Protein AF-A0A1Y2IYR6-F1 (afdb_monomer_lite)

Radius of gyration: 29.49 Å; chains: 1; bounding box: 68×45×78 Å

Sequence (294 aa):
MDSKTVMEFLPKYLQKHKDEGFIETKNGLIIANLLACLHNRHAHTAFKWVKGHSGHPRNEGADCLAGAGAKKVVSDDLNMIPPPQLRISGAKLSTLSQKLAYRAIRARKECTSEQQPSTQCNLVRIASDLQDACNHQIRDSTIWTSLCKDITCKCRQFLWKTIHDAFMVRRWVTCRVCHNTESMDHIMFHCNTQGREQVENLLRKLWSHTDNLGLECLWTILATEAMYLVWKLQCKRVIQNDGHEFSAAEVQTRWYSTMNRQLVTWLPVLESNTDLPPKWMGDGRVSVNIKRGR

Foldseek 3Di:
DAPPPVVCCVPPCVVVCLQQLVLVPDVSQLVLLVVLVVVPDPDDDDDDHDHPPPPPVVNVVVVVVVVVQVPDPDHDDDPSHHDPVSHRPGHNPVPDDPVSVVSSVVVVCVVVDDQDPQLVVLLVVVQVVCCVVPVDGDDSVVVLVVLVALEDPVLSVVVVCLSSVVDPQPQADAQPQPRHGDHLCCLQPPDPAPLLVLLVVVLVVVVVVFPPPPPPSVNNHSSSLSSVLSVVQVCCCVPPVVNDGDDSLVSVVVSLVSVVVCVVVCVVVQVVDPDGDPVQDDPHDRPPCVPPDD

Structure (mmCIF, N/CA/C/O backbone):
data_AF-A0A1Y2IYR6-F1
#
_entry.id   AF-A0A1Y2IYR6-F1
#
loop_
_atom_site.group_PDB
_atom_site.id
_atom_site.type_symbol
_atom_site.label_atom_id
_atom_site.label_alt_id
_atom_site.label_comp_id
_atom_site.label_asym_id
_atom_site.label_entity_id
_atom_site.label_seq_id
_atom_site.pdbx_PDB_ins_code
_atom_site.Cartn_x
_atom_site.Cartn_y
_atom_site.Cartn_z
_atom_site.occupancy
_atom_site.B_iso_or_equiv
_atom_site.auth_seq_id
_atom_site.auth_comp_id
_atom_site.auth_asym_id
_atom_site.auth_atom_id
_atom_site.pdbx_PDB_model_num
ATOM 1 N N . MET A 1 1 ? 32.963 3.524 -29.455 1.00 80.56 1 MET A N 1
ATOM 2 C CA . MET A 1 1 ? 31.702 3.919 -28.803 1.00 80.56 1 MET A CA 1
ATOM 3 C C . MET A 1 1 ? 32.036 4.837 -27.653 1.00 80.56 1 MET A C 1
ATOM 5 O O . MET A 1 1 ? 32.989 4.567 -26.927 1.00 80.56 1 MET A O 1
ATOM 9 N N . ASP A 1 2 ? 31.256 5.890 -27.504 1.00 84.44 2 ASP A N 1
ATOM 10 C CA . ASP A 1 2 ? 31.383 6.919 -26.477 1.00 84.44 2 ASP A CA 1
ATOM 11 C C . ASP A 1 2 ? 30.499 6.677 -25.244 1.00 84.44 2 ASP A C 1
ATOM 13 O O . ASP A 1 2 ? 30.835 7.128 -24.145 1.00 84.44 2 ASP A O 1
ATOM 17 N N . SER A 1 3 ? 29.430 5.884 -25.387 1.00 82.94 3 SER A N 1
ATOM 18 C CA . SER A 1 3 ? 28.557 5.487 -24.281 1.00 82.94 3 SER A CA 1
ATOM 19 C C . SER A 1 3 ? 29.309 4.732 -23.184 1.00 82.94 3 SER A C 1
ATOM 21 O O . SER A 1 3 ? 29.587 3.530 -23.270 1.00 82.94 3 SER A O 1
ATOM 23 N N . LYS A 1 4 ? 29.588 5.454 -22.099 1.00 80.19 4 LYS A N 1
ATOM 24 C CA . LYS A 1 4 ? 30.189 4.909 -20.882 1.00 80.19 4 LYS A CA 1
ATOM 25 C C . LYS A 1 4 ? 29.295 3.844 -20.241 1.00 80.19 4 LYS A C 1
ATOM 27 O O . LYS A 1 4 ? 29.796 2.812 -19.813 1.00 80.19 4 LYS A O 1
ATOM 32 N N . THR A 1 5 ? 27.975 4.038 -20.269 1.00 78.12 5 THR A N 1
ATOM 33 C CA . THR A 1 5 ? 26.998 3.080 -19.729 1.00 78.12 5 THR A CA 1
ATOM 34 C C . THR A 1 5 ? 27.123 1.712 -20.388 1.00 78.12 5 THR A C 1
ATOM 36 O O . THR A 1 5 ? 27.219 0.710 -19.688 1.00 78.12 5 THR A O 1
ATOM 39 N N . VAL A 1 6 ? 27.171 1.648 -21.722 1.00 76.62 6 VAL A N 1
ATOM 40 C CA . VAL A 1 6 ? 27.295 0.363 -22.429 1.00 76.62 6 VAL A CA 1
ATOM 41 C C . VAL A 1 6 ? 28.676 -0.259 -22.185 1.00 76.62 6 VAL A C 1
ATOM 43 O O . VAL A 1 6 ? 28.772 -1.466 -21.960 1.00 76.62 6 VAL A O 1
ATOM 46 N N . MET A 1 7 ? 29.737 0.557 -22.158 1.00 79.00 7 MET A N 1
ATOM 47 C CA . MET A 1 7 ? 31.105 0.088 -21.895 1.00 79.00 7 MET A CA 1
ATOM 48 C C . MET A 1 7 ? 31.313 -0.464 -20.483 1.00 79.00 7 MET A C 1
ATOM 50 O O . MET A 1 7 ? 32.115 -1.374 -20.318 1.00 79.00 7 MET A O 1
ATOM 54 N N . GLU A 1 8 ? 30.629 0.062 -19.469 1.00 77.62 8 GLU A N 1
ATOM 55 C CA . GLU A 1 8 ? 30.719 -0.445 -18.093 1.00 77.62 8 GLU A CA 1
ATOM 56 C C . GLU A 1 8 ? 29.785 -1.637 -17.857 1.00 77.62 8 GLU A C 1
ATOM 58 O O . GLU A 1 8 ? 30.107 -2.553 -17.097 1.00 77.62 8 GLU A O 1
ATOM 63 N N . PHE A 1 9 ? 28.635 -1.647 -18.532 1.00 75.69 9 PHE A N 1
ATOM 64 C CA . PHE A 1 9 ? 27.620 -2.683 -18.391 1.00 75.69 9 PHE A CA 1
ATOM 65 C C . PHE A 1 9 ? 28.082 -4.041 -18.943 1.00 75.69 9 PHE A C 1
ATOM 67 O O . PHE A 1 9 ? 27.954 -5.063 -18.263 1.00 75.69 9 PHE A O 1
ATOM 74 N N . LEU A 1 10 ? 28.643 -4.056 -20.160 1.00 71.81 10 LEU A N 1
ATOM 75 C CA . LEU A 1 10 ? 29.014 -5.285 -20.875 1.00 71.81 10 LEU A CA 1
ATOM 76 C C . LEU A 1 10 ? 30.121 -6.122 -20.202 1.00 71.81 10 LEU A C 1
ATOM 78 O O . LEU A 1 10 ? 30.010 -7.344 -20.228 1.00 71.81 10 LEU A O 1
ATOM 82 N N . PRO A 1 11 ? 31.179 -5.553 -19.597 1.00 71.25 11 PRO A N 1
ATOM 83 C CA . PRO A 1 11 ? 32.244 -6.358 -19.000 1.00 71.25 11 PRO A CA 1
ATOM 84 C C . PRO A 1 11 ? 31.955 -6.725 -17.543 1.00 71.25 11 PRO A C 1
ATOM 86 O O . PRO A 1 11 ? 32.275 -7.826 -17.107 1.00 71.25 11 PRO A O 1
ATOM 89 N N . LYS A 1 12 ? 31.368 -5.802 -16.769 1.00 74.12 12 LYS A N 1
ATOM 90 C CA . LYS A 1 12 ? 31.350 -5.908 -15.303 1.00 74.12 12 LYS A CA 1
ATOM 91 C C . LYS A 1 12 ? 30.127 -6.635 -14.751 1.00 74.12 12 LYS A C 1
ATOM 93 O O . LYS A 1 12 ? 30.238 -7.341 -13.753 1.00 74.12 12 LYS A O 1
ATOM 98 N N . TYR A 1 13 ? 28.964 -6.465 -15.378 1.00 78.56 13 TYR A N 1
ATOM 99 C CA . TYR A 1 13 ? 27.689 -6.943 -14.826 1.00 78.56 13 TYR A CA 1
ATOM 100 C C . TYR A 1 13 ? 26.946 -7.914 -15.745 1.00 78.56 13 TYR A C 1
ATOM 102 O O . TYR A 1 13 ? 25.882 -8.414 -15.386 1.00 78.56 13 TYR A O 1
ATOM 110 N N . LEU A 1 14 ? 27.512 -8.221 -16.912 1.00 84.19 14 LEU A N 1
ATOM 111 C CA . LEU A 1 14 ? 26.856 -9.017 -17.940 1.00 84.19 14 LEU A CA 1
ATOM 112 C C . LEU A 1 14 ? 26.425 -10.397 -17.455 1.00 84.19 14 LEU A C 1
ATOM 114 O O . LEU A 1 14 ? 25.279 -10.778 -17.673 1.00 84.19 14 LEU A O 1
ATOM 118 N N . GLN A 1 15 ? 27.319 -11.140 -16.799 1.00 86.94 15 GLN A N 1
ATOM 119 C CA . GLN A 1 15 ? 26.992 -12.492 -16.348 1.00 86.94 15 GLN A CA 1
ATOM 120 C C . GLN A 1 15 ? 25.861 -12.469 -15.317 1.00 86.94 15 GLN A C 1
ATOM 122 O O . GLN A 1 15 ? 24.891 -13.207 -15.453 1.00 86.94 15 GLN A O 1
ATOM 127 N N . LYS A 1 16 ? 25.931 -11.538 -14.361 1.00 88.56 16 LYS A N 1
ATOM 128 C CA . LYS A 1 16 ? 24.878 -11.328 -13.368 1.00 88.56 16 LYS A CA 1
ATOM 129 C C . LYS A 1 16 ? 23.534 -11.011 -14.030 1.00 88.56 16 LYS A C 1
ATOM 131 O O . LYS A 1 16 ? 22.544 -11.657 -13.719 1.00 88.56 16 LYS A O 1
ATOM 136 N N . HIS A 1 17 ? 23.486 -10.063 -14.966 1.00 88.38 17 HIS A N 1
ATOM 137 C CA . HIS A 1 17 ? 22.232 -9.694 -15.629 1.00 88.38 17 HIS A CA 1
ATOM 138 C C . HIS A 1 17 ? 21.681 -10.796 -16.542 1.00 88.38 17 HIS A C 1
ATOM 140 O O . HIS A 1 17 ? 20.462 -10.954 -16.620 1.00 88.38 17 HIS A O 1
ATOM 146 N N . LYS A 1 18 ? 22.556 -11.586 -17.182 1.00 88.31 18 LYS A N 1
ATOM 147 C CA . LYS A 1 18 ? 22.169 -12.812 -17.896 1.00 88.31 18 LYS A CA 1
ATOM 148 C C . LYS A 1 18 ? 21.519 -13.816 -16.947 1.00 88.31 18 LYS A C 1
ATOM 150 O O . LYS A 1 18 ? 20.442 -14.316 -17.252 1.00 88.31 18 LYS A O 1
ATOM 155 N N . ASP A 1 19 ? 22.137 -14.063 -15.795 1.00 90.88 19 ASP A N 1
ATOM 156 C CA . ASP A 1 19 ? 21.617 -14.980 -14.779 1.00 90.88 19 ASP A CA 1
ATOM 157 C C . ASP A 1 19 ? 20.302 -14.467 -14.159 1.00 90.88 19 ASP A C 1
ATOM 159 O O . ASP A 1 19 ? 19.403 -15.251 -13.869 1.00 90.88 19 ASP A O 1
ATOM 163 N N . GLU A 1 20 ? 20.126 -13.153 -14.019 1.00 91.56 20 GLU A N 1
ATOM 164 C CA . GLU A 1 20 ? 18.875 -12.523 -13.570 1.00 91.56 20 GLU A CA 1
ATOM 165 C C . GLU A 1 20 ? 17.820 -12.394 -14.687 1.00 91.56 20 GLU A C 1
ATOM 167 O O . GLU A 1 20 ? 16.702 -11.938 -14.438 1.00 91.56 20 GLU A O 1
ATOM 172 N N . GLY A 1 21 ? 18.156 -12.767 -15.926 1.00 89.62 21 GLY A N 1
ATOM 173 C CA . GLY A 1 21 ? 17.258 -12.683 -17.077 1.00 89.62 21 GLY A CA 1
ATOM 174 C C . GLY A 1 21 ? 16.844 -11.260 -17.453 1.00 89.62 21 GLY A C 1
ATOM 175 O O . GLY A 1 21 ? 15.799 -11.081 -18.070 1.00 89.62 21 GLY A O 1
ATOM 176 N N . PHE A 1 22 ? 17.617 -10.247 -17.048 1.00 90.50 22 PHE A N 1
ATOM 177 C CA . PHE A 1 22 ? 17.345 -8.821 -17.281 1.00 90.50 22 PHE A CA 1
ATOM 178 C C . PHE A 1 22 ? 15.997 -8.302 -16.737 1.00 90.50 22 PHE A C 1
ATOM 180 O O . PHE A 1 22 ? 15.555 -7.222 -17.126 1.00 90.50 22 PHE A O 1
ATOM 187 N N . ILE A 1 23 ? 15.363 -9.021 -15.806 1.00 88.44 23 ILE A N 1
ATOM 188 C CA . ILE A 1 23 ? 13.994 -8.741 -15.328 1.00 88.44 23 ILE A CA 1
ATOM 189 C C . ILE A 1 23 ? 13.865 -7.350 -14.693 1.00 88.44 23 ILE A C 1
ATOM 191 O O . ILE A 1 23 ? 12.906 -6.633 -14.953 1.00 88.44 23 ILE A O 1
ATOM 195 N N . GLU A 1 24 ? 14.835 -6.954 -13.869 1.00 86.38 24 GLU A N 1
ATOM 196 C CA . GLU A 1 24 ? 14.846 -5.644 -13.198 1.00 86.38 24 GLU A CA 1
ATOM 197 C C . GLU A 1 24 ? 15.689 -4.602 -13.943 1.00 86.38 24 GLU A C 1
ATOM 199 O O . GLU A 1 24 ? 15.890 -3.485 -13.467 1.00 86.38 24 GLU A O 1
ATOM 204 N N . THR A 1 25 ? 16.236 -4.965 -15.104 1.00 86.38 25 THR A N 1
ATOM 205 C CA . THR A 1 25 ? 17.127 -4.082 -15.855 1.00 86.38 25 THR A CA 1
ATOM 206 C C . THR A 1 25 ? 16.301 -3.163 -16.741 1.00 86.38 25 THR A C 1
ATOM 208 O O . THR A 1 25 ? 15.501 -3.617 -17.560 1.00 86.38 25 THR A O 1
ATOM 211 N N . LYS A 1 26 ? 16.516 -1.849 -16.617 1.00 85.25 26 LYS A N 1
ATOM 212 C CA . LYS A 1 26 ? 15.911 -0.872 -17.528 1.00 85.25 26 LYS A CA 1
ATOM 213 C C . LYS A 1 26 ? 16.320 -1.207 -18.964 1.00 85.25 26 LYS A C 1
ATOM 215 O O . LYS A 1 26 ? 17.500 -1.405 -19.234 1.00 85.25 26 LYS A O 1
ATOM 220 N N . ASN A 1 27 ? 15.348 -1.267 -19.874 1.00 85.75 27 ASN A N 1
ATOM 221 C CA . ASN A 1 27 ? 15.545 -1.702 -21.263 1.00 85.75 27 ASN A CA 1
ATOM 222 C C . ASN A 1 27 ? 16.109 -3.134 -21.389 1.00 85.75 27 ASN A C 1
ATOM 224 O O . ASN A 1 27 ? 16.780 -3.455 -22.370 1.00 85.75 27 ASN A O 1
ATOM 228 N N . GLY A 1 28 ? 15.829 -4.003 -20.411 1.00 86.81 28 GLY A N 1
ATOM 229 C CA . GLY A 1 28 ? 16.398 -5.347 -20.314 1.00 86.81 28 GLY A CA 1
ATOM 230 C C . GLY A 1 28 ? 16.209 -6.207 -21.564 1.00 86.81 28 GLY A C 1
ATOM 231 O O . GLY A 1 28 ? 17.158 -6.849 -22.005 1.00 86.81 28 GLY A O 1
ATOM 232 N N . LEU A 1 29 ? 15.031 -6.151 -22.195 1.00 86.38 29 LEU A N 1
ATOM 233 C CA . LEU A 1 29 ? 14.749 -6.890 -23.431 1.00 86.38 29 LEU A CA 1
ATOM 234 C C . LEU A 1 29 ? 15.638 -6.441 -24.604 1.00 86.38 29 LEU A C 1
ATOM 236 O O . LEU A 1 29 ? 16.178 -7.277 -25.324 1.00 86.38 29 LEU A O 1
ATOM 240 N N . ILE A 1 30 ? 15.836 -5.127 -24.766 1.00 87.19 30 ILE A N 1
ATOM 241 C CA . ILE A 1 30 ? 16.688 -4.557 -25.823 1.00 87.19 30 ILE A CA 1
ATOM 242 C C . ILE A 1 30 ? 18.134 -5.014 -25.620 1.00 87.19 30 ILE A C 1
ATOM 244 O O . ILE A 1 30 ? 18.795 -5.453 -26.558 1.00 87.19 30 ILE A O 1
ATOM 248 N N . ILE A 1 31 ? 18.612 -4.954 -24.377 1.00 86.25 31 ILE A N 1
ATOM 249 C CA . ILE A 1 31 ? 19.971 -5.357 -24.016 1.00 86.25 31 ILE A CA 1
ATOM 250 C C . ILE A 1 31 ? 20.172 -6.863 -24.240 1.00 86.25 31 ILE A C 1
ATOM 252 O O . ILE A 1 31 ? 21.176 -7.261 -24.829 1.00 86.25 31 ILE A O 1
ATOM 256 N N . ALA A 1 32 ? 19.221 -7.699 -23.814 1.00 87.75 32 ALA A N 1
ATOM 257 C CA . ALA A 1 32 ? 19.272 -9.146 -24.015 1.00 87.75 32 ALA A CA 1
ATOM 258 C C . ALA A 1 32 ? 19.334 -9.510 -25.508 1.00 87.75 32 ALA A C 1
ATOM 260 O O . ALA A 1 32 ? 20.173 -10.315 -25.915 1.00 87.75 32 ALA A O 1
ATOM 261 N N . ASN A 1 33 ? 18.511 -8.860 -26.334 1.00 88.38 33 ASN A N 1
ATOM 262 C CA . ASN A 1 33 ? 18.503 -9.064 -27.781 1.00 88.38 33 ASN A CA 1
ATOM 263 C C . ASN A 1 33 ? 19.805 -8.593 -28.440 1.00 88.38 33 ASN A C 1
ATOM 265 O O . ASN A 1 33 ? 20.385 -9.321 -29.244 1.00 88.38 33 ASN A O 1
ATOM 269 N N . LEU A 1 34 ? 20.319 -7.420 -28.054 1.00 85.75 34 LEU A N 1
ATOM 270 C CA . LEU A 1 34 ? 21.607 -6.914 -28.531 1.00 85.75 34 LEU A CA 1
ATOM 271 C C . LEU A 1 34 ? 22.743 -7.898 -28.221 1.00 85.75 34 LEU A C 1
ATOM 273 O O . LEU A 1 34 ? 23.563 -8.193 -29.088 1.00 85.75 34 LEU A O 1
ATOM 277 N N . LEU A 1 35 ? 22.785 -8.428 -26.998 1.00 86.56 35 LEU A N 1
ATOM 278 C CA . LEU A 1 35 ? 23.791 -9.398 -26.563 1.00 86.56 35 LEU A CA 1
ATOM 279 C C . LEU A 1 35 ? 23.720 -10.717 -27.323 1.00 86.56 35 LEU A C 1
ATOM 281 O O . LEU A 1 35 ? 24.761 -11.317 -27.603 1.00 86.56 35 LEU A O 1
ATOM 285 N N . ALA A 1 36 ? 22.511 -11.166 -27.645 1.00 88.25 36 ALA A N 1
ATOM 286 C CA . ALA A 1 36 ? 22.297 -12.343 -28.465 1.00 88.25 36 ALA A CA 1
ATOM 287 C C . ALA A 1 36 ? 22.767 -12.100 -29.910 1.00 88.25 36 ALA A C 1
ATOM 289 O O . ALA A 1 36 ? 23.504 -12.916 -30.459 1.00 88.25 36 ALA A O 1
ATOM 290 N N . CYS A 1 37 ? 22.467 -10.934 -30.492 1.00 85.50 37 CYS A N 1
ATOM 291 C CA . CYS A 1 37 ? 22.991 -10.536 -31.802 1.00 85.50 37 CYS A CA 1
ATOM 292 C C . CYS A 1 37 ? 24.523 -10.400 -31.813 1.00 85.50 37 CYS A C 1
ATOM 294 O O . CYS A 1 37 ? 25.158 -10.729 -32.812 1.00 85.50 37 CYS A O 1
ATOM 296 N N . LEU A 1 38 ? 25.134 -9.934 -30.717 1.00 84.81 38 LEU A N 1
ATOM 297 C CA . LEU A 1 38 ? 26.591 -9.871 -30.569 1.00 84.81 38 LEU A CA 1
ATOM 298 C C . LEU A 1 38 ? 27.222 -11.267 -30.474 1.00 84.81 38 LEU A C 1
ATOM 300 O O . LEU A 1 38 ? 28.234 -11.492 -31.127 1.00 84.81 38 LEU A O 1
ATOM 304 N N . HIS A 1 39 ? 26.620 -12.203 -29.730 1.00 84.12 39 HIS A N 1
ATOM 305 C CA . HIS A 1 39 ? 27.093 -13.597 -29.679 1.00 84.12 39 HIS A CA 1
ATOM 306 C C . HIS A 1 39 ? 26.957 -14.318 -31.018 1.00 84.12 39 HIS A C 1
ATOM 308 O O . HIS A 1 39 ? 27.770 -15.181 -31.320 1.00 84.12 39 HIS A O 1
ATOM 314 N N . ASN A 1 40 ? 25.955 -13.965 -31.825 1.00 87.25 40 ASN A N 1
ATOM 315 C CA . ASN A 1 40 ? 25.749 -14.573 -33.138 1.00 87.25 40 ASN A CA 1
ATOM 316 C C . ASN A 1 40 ? 26.766 -14.109 -34.200 1.00 87.25 40 ASN A C 1
ATOM 318 O O . ASN A 1 40 ? 26.715 -14.557 -35.343 1.00 87.25 40 ASN A O 1
ATOM 322 N N . ARG A 1 41 ? 27.665 -13.170 -33.877 1.00 84.75 41 ARG A N 1
ATOM 323 C CA . ARG A 1 41 ? 28.692 -12.716 -34.819 1.00 84.75 41 ARG A CA 1
ATOM 324 C C . ARG A 1 41 ? 29.799 -13.761 -34.942 1.00 84.75 41 ARG A C 1
ATOM 326 O O . ARG A 1 41 ? 30.387 -14.166 -33.949 1.00 84.75 41 ARG A O 1
ATOM 333 N N . HIS A 1 42 ? 30.153 -14.110 -36.177 1.00 85.25 42 HIS A N 1
ATOM 334 C CA . HIS A 1 42 ? 31.258 -15.032 -36.463 1.00 85.25 42 HIS A CA 1
ATOM 335 C C . HIS A 1 42 ? 32.652 -14.428 -36.218 1.00 85.25 42 HIS A C 1
ATOM 337 O O . HIS A 1 42 ? 33.617 -15.164 -36.036 1.00 85.25 42 HIS A O 1
ATOM 343 N N . ALA A 1 43 ? 32.777 -13.097 -36.223 1.00 91.31 43 ALA A N 1
ATOM 344 C CA . ALA A 1 43 ? 34.052 -12.407 -36.055 1.00 91.31 43 ALA A CA 1
ATOM 345 C C . ALA A 1 43 ? 34.286 -11.971 -34.602 1.00 91.31 43 ALA A C 1
ATOM 347 O O . ALA A 1 43 ? 33.380 -11.456 -33.936 1.00 91.31 43 ALA A O 1
ATOM 348 N N . HIS A 1 44 ? 35.535 -12.098 -34.144 1.00 85.75 44 HIS A N 1
ATOM 349 C CA . HIS A 1 44 ? 35.960 -11.573 -32.849 1.00 85.75 44 HIS A CA 1
ATOM 350 C C . HIS A 1 44 ? 35.661 -10.070 -32.759 1.00 85.75 44 HIS A C 1
ATOM 352 O O . HIS A 1 44 ? 36.111 -9.278 -33.589 1.00 85.75 44 HIS A O 1
ATOM 358 N N . THR A 1 45 ? 34.890 -9.680 -31.743 1.00 84.44 45 THR A N 1
ATOM 359 C CA . THR A 1 45 ? 34.422 -8.304 -31.556 1.00 84.44 45 THR A CA 1
ATOM 360 C C . THR A 1 45 ? 34.965 -7.758 -30.243 1.00 84.44 45 THR A C 1
ATOM 362 O O . THR A 1 45 ? 34.669 -8.290 -29.177 1.00 84.44 45 THR A O 1
ATOM 365 N N . ALA A 1 46 ? 35.732 -6.671 -30.315 1.00 84.50 46 ALA A N 1
ATOM 366 C CA . ALA A 1 46 ? 36.239 -5.957 -29.150 1.00 84.50 46 ALA A CA 1
ATOM 367 C C . ALA A 1 46 ? 35.622 -4.558 -29.072 1.00 84.50 46 ALA A C 1
ATOM 369 O O . ALA A 1 46 ? 35.458 -3.875 -30.085 1.00 84.50 46 ALA A O 1
ATOM 370 N N . PHE A 1 47 ? 35.304 -4.115 -27.857 1.00 83.81 47 PHE A N 1
ATOM 371 C CA . PHE A 1 47 ? 34.792 -2.774 -27.618 1.00 83.81 47 PHE A CA 1
ATOM 372 C C . PHE A 1 47 ? 35.923 -1.841 -27.187 1.00 83.81 47 PHE A C 1
ATOM 374 O O . PHE A 1 47 ? 36.625 -2.108 -26.215 1.00 83.81 47 PHE A O 1
ATOM 381 N N . LYS A 1 48 ? 36.065 -0.715 -27.891 1.00 86.25 48 LYS A N 1
ATOM 382 C CA . LYS A 1 48 ? 36.955 0.386 -27.511 1.00 86.25 48 LYS A CA 1
ATOM 383 C C . LYS A 1 48 ? 36.117 1.593 -27.105 1.00 86.25 48 LYS A C 1
ATOM 385 O O . LYS A 1 48 ? 35.335 2.114 -27.916 1.00 86.25 48 LYS A O 1
ATOM 390 N N . TRP A 1 49 ? 36.297 2.029 -25.859 1.00 88.00 49 TRP A N 1
ATOM 391 C CA . TRP A 1 49 ? 35.756 3.306 -25.412 1.00 88.00 49 TRP A CA 1
ATOM 392 C C . TRP A 1 49 ? 36.548 4.445 -26.055 1.00 88.00 49 TRP A C 1
ATOM 394 O O . TRP A 1 49 ? 37.778 4.412 -26.100 1.00 88.00 49 TRP A O 1
ATOM 404 N N . VAL A 1 50 ? 35.833 5.436 -26.570 1.00 87.56 50 VAL A N 1
ATOM 405 C CA . VAL A 1 50 ? 36.395 6.677 -27.112 1.00 87.56 50 VAL A CA 1
ATOM 406 C C . VAL A 1 50 ? 35.674 7.846 -26.463 1.00 87.56 50 VAL A C 1
ATOM 408 O O . VAL A 1 50 ? 34.482 7.767 -26.198 1.00 87.56 50 VAL A O 1
ATOM 411 N N . LYS A 1 51 ? 36.385 8.935 -26.181 1.00 84.81 51 LYS A N 1
ATOM 412 C CA . LYS A 1 51 ? 35.759 10.132 -25.617 1.00 84.81 51 LYS A CA 1
ATOM 413 C C . LYS A 1 51 ? 34.848 10.775 -26.673 1.00 84.81 51 LYS A C 1
ATOM 415 O O . LYS A 1 51 ? 35.281 10.942 -27.814 1.00 84.81 51 LYS A O 1
ATOM 420 N N . GLY A 1 52 ? 33.619 11.135 -26.302 1.00 82.12 52 GLY A N 1
ATOM 421 C CA . GLY A 1 52 ? 32.701 11.865 -27.186 1.00 82.12 52 GLY A CA 1
ATOM 422 C C . GLY A 1 52 ? 33.285 13.215 -27.622 1.00 82.12 52 GLY A C 1
ATOM 423 O O . GLY A 1 52 ? 34.059 13.817 -26.873 1.00 82.12 52 GLY A O 1
ATOM 424 N N . HIS A 1 53 ? 32.945 13.656 -28.839 1.00 74.38 53 HIS A N 1
ATOM 425 C CA . HIS A 1 53 ? 33.391 14.928 -29.438 1.00 74.38 53 HIS A CA 1
ATOM 426 C C . HIS A 1 53 ? 34.917 15.147 -29.443 1.00 74.38 53 HIS A C 1
ATOM 428 O O . HIS A 1 53 ? 35.405 16.262 -29.280 1.00 74.38 53 HIS A O 1
ATOM 434 N N . SER A 1 54 ? 35.689 14.066 -29.584 1.00 78.62 54 SER A N 1
ATOM 435 C CA . SER A 1 54 ? 37.160 14.097 -29.590 1.00 78.62 54 SER A CA 1
ATOM 436 C C . SER A 1 54 ? 37.785 14.240 -30.984 1.00 78.62 54 SER A C 1
ATOM 438 O O . SER A 1 54 ? 38.987 14.023 -31.123 1.00 78.62 54 SER A O 1
ATOM 440 N N . GLY A 1 55 ? 37.005 14.566 -32.020 1.00 78.69 55 GLY A N 1
ATOM 441 C CA . GLY A 1 55 ? 37.498 14.648 -33.396 1.00 78.69 55 GLY A CA 1
ATOM 442 C C . GLY A 1 55 ? 37.605 13.293 -34.098 1.00 78.69 55 GLY A C 1
ATOM 443 O O . GLY A 1 55 ? 38.239 13.205 -35.146 1.00 78.69 55 GLY A O 1
ATOM 444 N N . HIS A 1 56 ? 37.067 12.202 -33.528 1.00 85.12 56 HIS A N 1
ATOM 445 C CA . HIS A 1 56 ? 37.170 10.874 -34.142 1.00 85.12 56 HIS A CA 1
ATOM 446 C C . HIS A 1 56 ? 36.131 10.724 -35.271 1.00 85.12 56 HIS A C 1
ATOM 448 O O . HIS A 1 56 ? 34.951 10.509 -34.964 1.00 85.12 56 HIS A O 1
ATOM 454 N N . PRO A 1 57 ? 36.531 10.687 -36.562 1.00 90.12 57 PRO A N 1
ATOM 455 C CA . PRO A 1 57 ? 35.593 10.883 -37.675 1.00 90.12 57 PRO A CA 1
ATOM 456 C C . PRO A 1 57 ? 34.447 9.866 -37.704 1.00 90.12 57 PRO A C 1
ATOM 458 O O . PRO A 1 57 ? 33.297 10.197 -37.972 1.00 90.12 57 PRO A O 1
ATOM 461 N N . ARG A 1 58 ? 34.737 8.600 -37.364 1.00 88.88 58 ARG A N 1
ATOM 462 C CA . ARG A 1 58 ? 33.717 7.535 -37.330 1.00 88.88 58 ARG A CA 1
ATOM 463 C C . ARG A 1 58 ? 32.744 7.639 -36.152 1.00 88.88 58 ARG A C 1
ATOM 465 O O . ARG A 1 58 ? 31.631 7.146 -36.273 1.00 88.88 58 ARG A O 1
ATOM 472 N N . ASN A 1 59 ? 33.165 8.207 -35.016 1.00 89.12 59 ASN A N 1
ATOM 473 C CA . ASN A 1 59 ? 32.267 8.376 -33.868 1.00 89.12 59 ASN A CA 1
ATOM 474 C C . ASN A 1 59 ? 31.333 9.550 -34.132 1.00 89.12 59 ASN A C 1
ATOM 476 O O . ASN A 1 59 ? 30.131 9.407 -33.992 1.00 89.12 59 ASN A O 1
ATOM 480 N N . GLU A 1 60 ? 31.887 10.660 -34.618 1.00 88.62 60 GLU A N 1
ATOM 481 C CA . GLU A 1 60 ? 31.111 11.847 -34.982 1.00 88.62 60 GLU A CA 1
ATOM 482 C C . GLU A 1 60 ? 30.117 11.546 -36.106 1.00 88.62 60 GLU A C 1
ATOM 484 O O . GLU A 1 60 ? 28.956 11.930 -36.017 1.00 88.62 60 GLU A O 1
ATOM 489 N N . GLY A 1 61 ? 30.520 10.760 -37.112 1.00 90.62 61 GLY A N 1
ATOM 490 C CA . GLY A 1 61 ? 29.593 10.268 -38.132 1.00 90.62 61 GLY A CA 1
ATOM 491 C C . GLY A 1 61 ? 28.454 9.419 -37.550 1.00 90.62 61 GLY A C 1
ATOM 492 O O . GLY A 1 61 ? 27.305 9.572 -37.964 1.00 90.62 61 GLY A O 1
ATOM 493 N N . ALA A 1 62 ? 28.740 8.558 -36.567 1.00 90.75 62 ALA A N 1
ATOM 494 C CA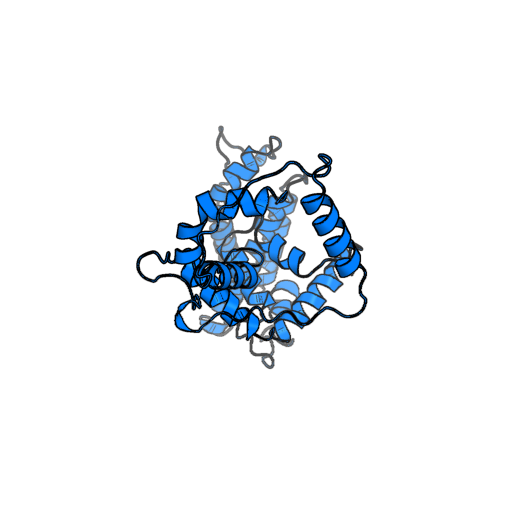 . ALA A 1 62 ? 27.711 7.780 -35.877 1.00 90.75 62 ALA A CA 1
ATOM 495 C C . ALA A 1 62 ? 26.771 8.672 -35.044 1.00 90.75 62 ALA A C 1
ATOM 497 O O . ALA A 1 62 ? 25.559 8.459 -35.084 1.00 90.75 62 ALA A O 1
ATOM 498 N N . ASP A 1 63 ? 27.298 9.696 -34.370 1.00 89.31 63 ASP A N 1
ATOM 499 C CA . ASP A 1 63 ? 26.512 10.676 -33.608 1.00 89.31 63 ASP A CA 1
ATOM 500 C C . ASP A 1 63 ? 25.591 11.488 -34.531 1.00 89.31 63 ASP A C 1
ATOM 502 O O . ASP A 1 63 ? 24.406 11.664 -34.237 1.00 89.31 63 ASP A O 1
ATOM 506 N N . CYS A 1 64 ? 26.093 11.922 -35.693 1.00 90.44 64 CYS A N 1
ATOM 507 C CA . CYS A 1 64 ? 25.291 12.600 -36.712 1.00 90.44 64 CYS A CA 1
ATOM 508 C C . CYS A 1 64 ? 24.146 11.714 -37.223 1.00 90.44 64 CYS A C 1
ATOM 510 O O . CYS A 1 64 ? 23.009 12.180 -37.319 1.00 90.44 64 CYS A O 1
ATOM 512 N N . LEU A 1 65 ? 24.420 10.438 -37.520 1.00 91.44 65 LEU A N 1
ATOM 513 C CA . LEU A 1 65 ? 23.399 9.488 -37.973 1.00 91.44 65 LEU A CA 1
ATOM 514 C C . LEU A 1 65 ? 22.362 9.195 -36.882 1.00 91.44 65 LEU A C 1
ATOM 516 O O . LEU A 1 65 ? 21.167 9.165 -37.172 1.00 91.44 65 LEU A O 1
ATOM 520 N N . ALA A 1 66 ? 22.792 9.036 -35.628 1.00 89.88 66 ALA A N 1
ATOM 521 C CA . ALA A 1 66 ? 21.889 8.865 -34.493 1.00 89.88 66 ALA A CA 1
ATOM 522 C C . ALA A 1 66 ? 20.991 10.099 -34.298 1.00 89.88 66 ALA A C 1
ATOM 524 O O . ALA A 1 66 ? 19.782 9.962 -34.114 1.00 89.88 66 ALA A O 1
ATOM 525 N N . GLY A 1 67 ? 21.557 11.306 -34.415 1.00 90.06 67 GLY A N 1
ATOM 526 C CA . GLY A 1 67 ? 20.811 12.563 -34.356 1.00 90.06 67 GLY A CA 1
ATOM 527 C C . GLY A 1 67 ? 19.823 12.738 -35.513 1.00 90.06 67 GLY A C 1
ATOM 528 O O . GLY A 1 67 ? 18.723 13.249 -35.304 1.00 90.06 67 GLY A O 1
ATOM 529 N N . ALA A 1 68 ? 20.174 12.291 -36.722 1.00 91.56 68 ALA A N 1
ATOM 530 C CA . ALA A 1 68 ? 19.253 12.259 -37.856 1.00 91.56 68 ALA A CA 1
ATOM 531 C C . ALA A 1 68 ? 18.106 11.262 -37.622 1.00 91.56 68 ALA A C 1
ATOM 533 O O . ALA A 1 68 ? 16.948 11.596 -37.863 1.00 91.56 68 ALA A O 1
ATOM 534 N N . GLY A 1 69 ? 18.411 10.074 -37.086 1.00 89.38 69 GLY A N 1
ATOM 535 C CA . GLY A 1 69 ? 17.418 9.065 -36.712 1.00 89.38 69 GLY A CA 1
ATOM 536 C C . GLY A 1 69 ? 16.437 9.559 -35.646 1.00 89.38 69 GLY A C 1
ATOM 537 O O . GLY A 1 69 ? 15.234 9.388 -35.802 1.00 89.38 69 GLY A O 1
ATOM 538 N N . ALA A 1 70 ? 16.925 10.254 -34.615 1.00 90.69 70 ALA A N 1
ATOM 539 C CA . ALA A 1 70 ? 16.091 10.816 -33.548 1.00 90.69 70 ALA A CA 1
ATOM 540 C C . ALA A 1 70 ? 15.094 11.887 -34.034 1.00 90.69 70 ALA A C 1
ATOM 542 O O . ALA A 1 70 ? 14.104 12.153 -33.358 1.00 90.69 70 ALA A O 1
ATOM 543 N N . LYS A 1 71 ? 15.355 12.509 -35.192 1.00 93.12 71 LYS A N 1
ATOM 544 C CA . LYS A 1 71 ? 14.484 13.521 -35.810 1.00 93.12 71 LYS A CA 1
ATOM 545 C C . LYS A 1 71 ? 13.464 1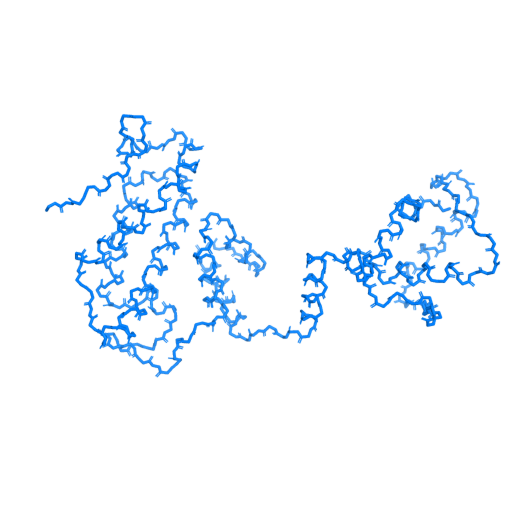2.928 -36.786 1.00 93.12 71 LYS A C 1
ATOM 547 O O . LYS A 1 71 ? 12.624 13.671 -37.292 1.00 93.12 71 LYS A O 1
ATOM 552 N N . LYS A 1 72 ? 13.539 11.630 -37.096 1.00 90.25 72 LYS A N 1
ATOM 553 C CA . LYS A 1 72 ? 12.572 10.988 -37.990 1.00 90.25 72 LYS A CA 1
ATOM 554 C C . LYS A 1 72 ? 11.201 10.910 -37.316 1.00 90.25 72 LYS A C 1
ATOM 556 O O . LYS A 1 72 ? 11.094 10.537 -36.154 1.00 90.25 72 LYS A O 1
ATOM 561 N N . VAL A 1 73 ? 10.154 11.229 -38.077 1.00 90.50 73 VAL A N 1
ATOM 562 C CA . VAL A 1 73 ? 8.752 11.118 -37.627 1.00 90.50 73 VAL A CA 1
ATOM 563 C C . VAL A 1 73 ? 8.311 9.654 -37.554 1.00 90.50 73 VAL A C 1
ATOM 565 O O . VAL A 1 73 ? 7.555 9.274 -36.666 1.00 90.50 73 VAL A O 1
ATOM 568 N N . VAL A 1 74 ? 8.808 8.830 -38.477 1.00 89.75 74 VAL A N 1
ATOM 569 C CA . VAL A 1 74 ? 8.555 7.388 -38.528 1.00 89.75 74 VAL A CA 1
ATOM 570 C C . VAL A 1 74 ? 9.844 6.666 -38.155 1.00 89.75 74 VAL A C 1
ATOM 572 O O . VAL A 1 74 ? 10.900 6.947 -38.723 1.00 89.75 74 VAL A O 1
ATOM 575 N N . SER A 1 75 ? 9.763 5.763 -37.179 1.00 82.81 75 SER A N 1
ATOM 576 C CA . SER A 1 75 ? 10.896 4.943 -36.752 1.00 82.81 75 SER A CA 1
ATOM 577 C C . SER A 1 75 ? 11.262 3.909 -37.813 1.00 82.81 75 SER A C 1
ATOM 579 O O . SER A 1 75 ? 10.380 3.329 -38.439 1.00 82.81 75 SER A O 1
ATOM 581 N N . ASP A 1 76 ? 12.557 3.636 -37.965 1.00 82.25 76 ASP A N 1
ATOM 582 C CA . ASP A 1 76 ? 13.022 2.549 -38.826 1.00 82.25 76 ASP A CA 1
ATOM 583 C C . ASP A 1 76 ? 12.697 1.179 -38.194 1.00 82.25 76 ASP A C 1
ATOM 585 O O . ASP A 1 76 ? 12.896 0.980 -36.991 1.00 82.25 76 ASP A O 1
ATOM 589 N N . ASP A 1 77 ? 12.260 0.216 -39.010 1.00 79.50 77 ASP A N 1
ATOM 590 C CA . ASP A 1 77 ? 12.025 -1.164 -38.574 1.00 79.50 77 ASP A CA 1
ATOM 591 C C . ASP A 1 77 ? 13.356 -1.906 -38.389 1.00 79.50 77 ASP A C 1
ATOM 593 O O . ASP A 1 77 ? 13.978 -2.403 -39.331 1.00 79.50 77 ASP A O 1
ATOM 597 N N . LEU A 1 78 ? 13.814 -1.991 -37.139 1.00 76.56 78 LEU A N 1
ATOM 598 C CA . LEU A 1 78 ? 15.009 -2.746 -36.771 1.00 76.56 78 LEU A CA 1
ATOM 599 C C . LEU A 1 78 ? 14.629 -4.167 -36.349 1.00 76.56 78 LEU A C 1
ATOM 601 O O . LEU A 1 78 ? 14.060 -4.381 -35.276 1.00 76.56 78 LEU A O 1
ATOM 605 N N . ASN A 1 79 ? 15.016 -5.167 -37.145 1.00 76.00 79 ASN A N 1
ATOM 606 C CA . ASN A 1 79 ? 14.870 -6.565 -36.744 1.00 76.00 79 ASN A CA 1
ATOM 607 C C . ASN A 1 79 ? 15.906 -6.929 -35.664 1.00 76.00 79 ASN A C 1
ATOM 609 O O . ASN A 1 79 ? 17.019 -7.366 -35.955 1.00 76.00 79 ASN A O 1
ATOM 613 N N . MET A 1 80 ? 15.531 -6.739 -34.399 1.00 74.75 80 MET A N 1
ATOM 614 C CA . MET A 1 80 ? 16.325 -7.125 -33.227 1.00 74.75 80 MET A CA 1
ATOM 615 C C . MET A 1 80 ? 15.922 -8.488 -32.661 1.00 74.75 80 MET A C 1
ATOM 617 O O . MET A 1 80 ? 16.103 -8.732 -31.471 1.00 74.75 80 MET A O 1
ATOM 621 N N . ILE A 1 81 ? 15.341 -9.376 -33.465 1.00 82.25 81 ILE A N 1
ATOM 622 C CA . ILE A 1 81 ? 14.909 -10.687 -32.986 1.00 82.25 81 ILE A CA 1
ATOM 623 C C . ILE A 1 81 ? 16.090 -11.663 -33.093 1.00 82.25 81 ILE A C 1
ATOM 625 O O . ILE A 1 81 ? 16.455 -12.054 -34.203 1.00 82.25 81 ILE A O 1
ATOM 629 N N . PRO A 1 82 ? 16.695 -12.105 -31.975 1.00 84.31 82 PRO A N 1
ATOM 630 C CA . PRO A 1 82 ? 17.818 -13.025 -32.051 1.00 84.31 82 PRO A CA 1
ATOM 631 C C . PRO A 1 82 ? 17.370 -14.460 -32.387 1.00 84.31 82 PRO A C 1
ATOM 633 O O . PRO A 1 82 ? 16.196 -14.817 -32.171 1.00 84.31 82 PRO A O 1
ATOM 636 N N . PRO A 1 83 ? 18.309 -15.310 -32.857 1.00 86.62 83 PRO A N 1
ATOM 637 C CA . PRO A 1 83 ? 18.072 -16.736 -33.055 1.00 86.62 83 PRO A CA 1
ATOM 638 C C . PRO A 1 83 ? 17.524 -17.397 -31.782 1.00 86.62 83 PRO A C 1
ATOM 640 O O . PRO A 1 83 ? 17.966 -17.041 -30.683 1.00 86.62 83 PRO A O 1
ATOM 643 N N . PRO A 1 84 ? 16.596 -18.369 -31.886 1.00 87.31 84 PRO A N 1
ATOM 644 C CA . PRO A 1 84 ? 15.977 -19.002 -30.722 1.00 87.31 84 PRO A CA 1
ATOM 645 C C . PRO A 1 84 ? 16.974 -19.569 -29.704 1.00 87.31 84 PRO A C 1
ATOM 647 O O . PRO A 1 84 ? 16.715 -19.483 -28.509 1.00 87.31 84 PRO A O 1
ATOM 650 N N . GLN A 1 85 ? 18.130 -20.077 -30.150 1.00 88.88 85 GLN A N 1
ATOM 651 C CA . GLN A 1 85 ? 19.148 -20.660 -29.265 1.00 88.88 85 GLN A CA 1
ATOM 652 C C . GLN A 1 85 ? 19.837 -19.625 -28.363 1.00 88.88 85 GLN A C 1
ATOM 654 O O . GLN A 1 85 ? 20.397 -19.983 -27.331 1.00 88.88 85 GLN A O 1
ATOM 659 N N . LEU A 1 86 ? 19.811 -18.345 -28.748 1.00 86.81 86 LEU A N 1
ATOM 660 C CA . 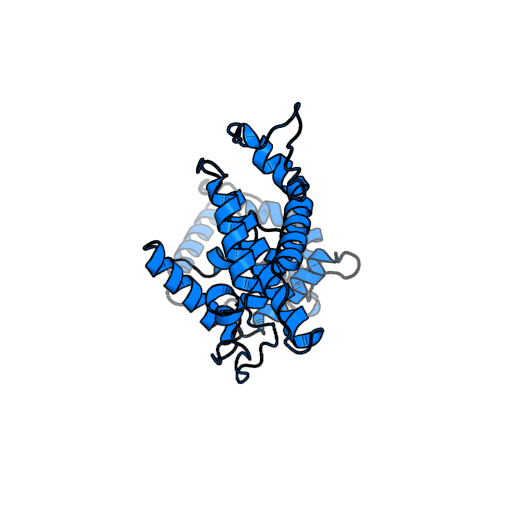LEU A 1 86 ? 20.461 -17.250 -28.023 1.00 86.81 86 LEU A CA 1
ATOM 661 C C . LEU A 1 86 ? 19.457 -16.385 -27.246 1.00 86.81 86 LEU A C 1
ATOM 663 O O . LEU A 1 86 ? 19.852 -15.416 -26.595 1.00 86.81 86 LEU A O 1
ATOM 667 N N . ARG A 1 87 ? 18.158 -16.712 -27.304 1.00 87.19 87 ARG A N 1
ATOM 668 C CA . ARG A 1 87 ? 17.111 -15.984 -26.579 1.00 87.19 87 ARG A CA 1
ATOM 669 C C . ARG A 1 87 ? 17.179 -16.282 -25.089 1.00 87.19 87 ARG A C 1
ATOM 671 O O . ARG A 1 87 ? 17.090 -17.428 -24.660 1.00 87.19 87 ARG A O 1
ATOM 678 N N . ILE A 1 88 ? 17.243 -15.221 -24.295 1.00 84.81 88 ILE A N 1
ATOM 679 C CA . ILE A 1 88 ? 17.138 -15.309 -22.840 1.00 84.81 88 ILE A CA 1
ATOM 680 C C . ILE A 1 88 ? 15.650 -15.307 -22.485 1.00 84.81 88 ILE A C 1
ATOM 682 O O . ILE A 1 88 ? 14.972 -14.296 -22.635 1.00 84.81 88 ILE A O 1
ATOM 686 N N . SER A 1 89 ? 15.133 -16.457 -22.052 1.00 83.25 89 SER A N 1
ATOM 687 C CA . SER A 1 89 ? 13.711 -16.647 -21.727 1.00 83.25 89 SER A CA 1
ATOM 688 C C . SER A 1 89 ? 13.334 -16.201 -20.307 1.00 83.25 89 SER A C 1
ATOM 690 O O . SER A 1 89 ? 12.152 -16.034 -20.000 1.00 83.25 89 SER A O 1
ATOM 692 N N . GLY A 1 90 ? 14.319 -15.991 -19.431 1.00 87.19 90 GLY A N 1
ATOM 693 C CA . GLY A 1 90 ? 14.104 -15.563 -18.052 1.00 87.19 90 GLY A CA 1
ATOM 694 C C . GLY A 1 90 ? 15.356 -15.691 -17.190 1.00 87.19 90 GLY A C 1
ATOM 695 O O . GLY A 1 90 ? 16.461 -15.864 -17.700 1.00 87.19 90 GLY A O 1
ATOM 696 N N . ALA A 1 91 ? 15.168 -15.590 -15.874 1.00 91.38 91 ALA A N 1
ATOM 697 C CA . ALA A 1 91 ? 16.240 -15.762 -14.902 1.00 91.38 91 ALA A CA 1
ATOM 698 C C . ALA A 1 91 ? 16.641 -17.238 -14.757 1.00 91.38 91 ALA A C 1
ATOM 700 O O . ALA A 1 91 ? 15.795 -18.136 -14.755 1.00 91.38 91 ALA A O 1
ATOM 701 N N . LYS A 1 92 ? 17.937 -17.480 -14.576 1.00 92.75 92 LYS A N 1
ATOM 702 C CA . LYS A 1 92 ? 18.520 -18.792 -14.307 1.00 92.75 92 LYS A CA 1
ATOM 703 C C . LYS A 1 92 ? 18.078 -19.292 -12.930 1.00 92.75 92 LYS A C 1
ATOM 705 O O . LYS A 1 92 ? 18.330 -18.650 -11.913 1.00 92.75 92 LYS A O 1
ATOM 710 N N . LEU A 1 93 ? 17.456 -20.472 -12.895 1.00 91.50 93 LEU A N 1
ATOM 711 C CA . LEU A 1 93 ? 16.863 -21.038 -11.676 1.00 91.50 93 LEU A CA 1
ATOM 712 C C . LEU A 1 93 ? 17.878 -21.260 -10.548 1.00 91.50 93 LEU A C 1
ATOM 714 O O . LEU A 1 93 ? 17.568 -20.985 -9.396 1.00 91.50 93 LEU A O 1
ATOM 718 N N . SER A 1 94 ? 19.100 -21.699 -10.867 1.00 94.25 94 SER A N 1
ATOM 719 C CA . SER A 1 94 ? 20.128 -21.992 -9.855 1.00 94.25 94 SER A CA 1
ATOM 720 C C . SER A 1 94 ? 20.607 -20.757 -9.083 1.00 94.25 94 SER A C 1
ATOM 722 O O . SER A 1 94 ? 21.183 -20.893 -8.011 1.00 94.25 94 SER A O 1
ATOM 724 N N . THR A 1 95 ? 20.417 -19.559 -9.638 1.00 91.12 95 THR A N 1
ATOM 725 C CA . THR A 1 95 ? 20.836 -18.273 -9.054 1.00 91.12 95 THR A CA 1
ATOM 726 C C . THR A 1 95 ? 19.641 -17.380 -8.709 1.00 91.12 95 THR A C 1
ATOM 728 O O . THR A 1 95 ? 19.814 -16.227 -8.315 1.00 91.12 95 THR A O 1
ATOM 731 N N . LEU A 1 96 ? 18.416 -17.886 -8.880 1.00 93.50 96 LEU A N 1
ATOM 732 C CA . LEU A 1 96 ? 17.192 -17.124 -8.690 1.00 93.50 96 LEU A CA 1
ATOM 733 C C . LEU A 1 96 ? 16.942 -16.877 -7.200 1.00 93.50 96 LEU A C 1
ATOM 735 O O . LEU A 1 96 ? 16.712 -17.802 -6.426 1.00 93.50 96 LEU A O 1
ATOM 739 N N . SER A 1 97 ? 16.918 -15.607 -6.798 1.00 93.00 97 SER A N 1
ATOM 740 C CA . SER A 1 97 ? 16.481 -15.236 -5.451 1.00 93.00 97 SER A CA 1
ATOM 741 C C . SER A 1 97 ? 14.953 -15.178 -5.359 1.00 93.00 97 SER A C 1
ATOM 743 O O . SER A 1 97 ? 14.277 -14.797 -6.317 1.00 93.00 97 SER A O 1
ATOM 745 N N . GLN A 1 98 ? 14.396 -15.459 -4.175 1.00 94.69 98 GLN A N 1
ATOM 746 C CA . GLN A 1 98 ? 12.958 -15.297 -3.907 1.00 94.69 98 GLN A CA 1
ATOM 747 C C . GLN A 1 98 ? 12.471 -13.874 -4.230 1.00 94.69 98 GLN A C 1
ATOM 749 O O . GLN A 1 98 ? 11.384 -13.699 -4.776 1.00 94.69 98 GLN A O 1
ATOM 754 N N . LYS A 1 99 ? 13.290 -12.855 -3.936 1.00 93.38 99 LYS A N 1
ATOM 755 C CA . LYS A 1 99 ? 13.001 -11.446 -4.236 1.00 93.38 99 LYS A CA 1
ATOM 756 C C . LYS A 1 99 ? 12.831 -11.207 -5.738 1.00 93.38 99 LYS A C 1
ATOM 758 O O . LYS A 1 99 ? 11.840 -10.598 -6.141 1.00 93.38 99 LYS A O 1
ATOM 763 N N . LEU A 1 100 ? 13.769 -11.699 -6.549 1.00 92.94 100 LEU A N 1
ATOM 764 C CA . LEU A 1 100 ? 13.717 -11.569 -8.005 1.00 92.94 100 LEU A CA 1
ATOM 765 C C . LEU A 1 100 ? 12.542 -12.367 -8.586 1.00 92.94 100 LEU A C 1
ATOM 767 O O . LEU A 1 100 ? 11.794 -11.842 -9.407 1.00 92.94 100 LEU A O 1
ATOM 771 N N . ALA A 1 101 ? 12.327 -13.595 -8.104 1.00 93.62 101 ALA A N 1
ATOM 772 C CA . ALA A 1 101 ? 11.198 -14.433 -8.507 1.00 93.62 101 ALA A CA 1
ATOM 773 C C . ALA A 1 101 ? 9.854 -13.747 -8.227 1.00 93.62 101 ALA A C 1
ATOM 775 O O . ALA A 1 101 ? 9.001 -13.652 -9.109 1.00 93.62 101 ALA A O 1
ATOM 776 N N . TYR A 1 102 ? 9.681 -13.213 -7.015 1.00 93.62 102 TYR A N 1
ATOM 777 C CA . TYR A 1 102 ? 8.476 -12.492 -6.622 1.00 93.62 102 TYR A CA 1
ATOM 778 C C . TYR A 1 102 ? 8.222 -11.289 -7.534 1.00 93.62 102 TYR A C 1
ATOM 780 O O . TYR A 1 102 ? 7.119 -11.138 -8.055 1.00 93.62 102 TYR A O 1
ATOM 788 N N . ARG A 1 103 ? 9.245 -10.464 -7.783 1.00 91.31 103 ARG A N 1
ATOM 789 C CA . ARG A 1 103 ? 9.133 -9.289 -8.658 1.00 91.31 103 ARG A CA 1
ATOM 790 C C . ARG A 1 103 ? 8.817 -9.664 -10.105 1.00 91.31 103 ARG A C 1
ATOM 792 O O . ARG A 1 103 ? 7.948 -9.040 -10.705 1.00 91.31 103 ARG A O 1
ATOM 799 N N . ALA A 1 104 ? 9.434 -10.721 -10.631 1.00 90.19 104 ALA A N 1
ATOM 800 C CA . ALA A 1 104 ? 9.138 -11.245 -11.963 1.00 90.19 104 ALA A CA 1
ATOM 801 C C . ALA A 1 104 ? 7.670 -11.677 -12.102 1.00 90.19 104 ALA A C 1
ATOM 803 O O . ALA A 1 104 ? 6.995 -11.329 -13.071 1.00 90.19 104 ALA A O 1
ATOM 804 N N . ILE A 1 105 ? 7.160 -12.418 -11.113 1.00 91.50 105 ILE A N 1
ATOM 805 C CA . ILE A 1 105 ? 5.763 -12.868 -11.081 1.00 91.50 105 ILE A CA 1
ATOM 806 C C . ILE A 1 105 ? 4.819 -11.669 -10.953 1.00 91.50 105 ILE A C 1
ATOM 808 O O . ILE A 1 105 ? 3.802 -11.621 -11.642 1.00 91.50 105 ILE A O 1
ATOM 812 N N . ARG A 1 106 ? 5.151 -10.696 -10.098 1.00 89.56 106 ARG A N 1
ATOM 813 C CA . ARG A 1 106 ? 4.366 -9.469 -9.914 1.00 89.56 106 ARG A CA 1
ATOM 814 C C . ARG A 1 106 ? 4.250 -8.662 -11.200 1.00 89.56 106 ARG A C 1
ATOM 816 O O . ARG A 1 106 ? 3.127 -8.374 -11.588 1.00 89.56 106 ARG A O 1
ATOM 823 N N . ALA A 1 107 ? 5.358 -8.403 -11.894 1.00 85.69 107 ALA A N 1
ATOM 824 C CA . ALA A 1 107 ? 5.352 -7.663 -13.156 1.00 85.69 107 ALA A CA 1
ATOM 825 C C . ALA A 1 107 ? 4.470 -8.337 -14.225 1.00 85.69 107 ALA A C 1
ATOM 827 O O . ALA A 1 107 ? 3.708 -7.672 -14.922 1.00 85.69 107 ALA A O 1
ATOM 828 N N . ARG A 1 108 ? 4.515 -9.675 -14.317 1.00 87.12 108 ARG A N 1
ATOM 829 C CA . ARG A 1 108 ? 3.642 -10.439 -15.228 1.00 87.12 108 ARG A CA 1
ATOM 830 C C . ARG A 1 108 ? 2.172 -10.313 -14.850 1.00 87.12 108 ARG A C 1
ATOM 832 O O . ARG A 1 108 ? 1.347 -10.059 -15.718 1.00 87.12 108 ARG A O 1
ATOM 839 N N . LYS A 1 109 ? 1.855 -10.482 -13.563 1.00 88.12 109 LYS A N 1
ATOM 840 C CA . LYS A 1 109 ? 0.483 -10.353 -13.065 1.00 88.12 109 LYS A CA 1
ATOM 841 C C . LYS A 1 109 ? -0.055 -8.946 -13.287 1.00 88.12 109 LYS A C 1
ATOM 843 O O . LYS A 1 109 ? -1.197 -8.820 -13.702 1.00 88.12 109 LYS A O 1
ATOM 848 N N . GLU A 1 110 ? 0.745 -7.914 -13.046 1.00 85.00 110 GLU A N 1
ATOM 849 C CA . GLU A 1 110 ? 0.363 -6.510 -13.236 1.00 85.00 110 GLU A CA 1
ATOM 850 C C . GLU A 1 110 ? 0.019 -6.199 -14.695 1.00 85.00 110 GLU A C 1
ATOM 852 O O . GLU A 1 110 ? -0.989 -5.549 -14.937 1.00 85.00 110 GLU A O 1
ATOM 857 N N . CYS A 1 111 ? 0.759 -6.749 -15.664 1.00 80.19 111 CYS A N 1
ATOM 858 C CA . CYS A 1 111 ? 0.441 -6.587 -17.089 1.00 80.19 111 CYS A CA 1
ATOM 859 C C . CYS A 1 111 ? -0.925 -7.177 -17.484 1.00 80.19 111 CYS A C 1
ATOM 861 O O . CYS A 1 111 ? -1.519 -6.749 -18.468 1.00 80.19 111 CYS A O 1
ATOM 863 N N . THR A 1 112 ? -1.406 -8.177 -16.744 1.00 82.94 112 THR A N 1
ATOM 864 C CA . THR A 1 112 ? -2.689 -8.850 -17.002 1.00 82.94 112 THR A CA 1
ATOM 865 C C . THR A 1 112 ? -3.799 -8.425 -16.044 1.00 82.94 112 THR A C 1
ATOM 867 O O . THR A 1 112 ? -4.930 -8.871 -16.198 1.00 82.94 112 THR A O 1
ATOM 870 N N . SER A 1 113 ? -3.484 -7.652 -15.002 1.00 78.69 113 SER A N 1
ATOM 871 C CA . SER A 1 113 ? -4.450 -7.322 -13.954 1.00 78.69 113 SER A CA 1
ATOM 872 C C . SER A 1 113 ? -5.108 -5.996 -14.277 1.00 78.69 113 SER A C 1
ATOM 874 O O . SER A 1 113 ? -4.470 -4.948 -14.208 1.00 78.69 113 SER A O 1
ATOM 876 N N . GLU A 1 114 ? -6.400 -6.037 -14.564 1.00 77.31 114 GLU A N 1
ATOM 877 C CA . GLU A 1 114 ? -7.218 -4.834 -14.576 1.00 77.31 114 GLU A CA 1
ATOM 878 C C . GLU A 1 114 ? -7.411 -4.332 -13.142 1.00 77.31 114 GLU A C 1
ATOM 880 O O . GLU A 1 114 ? -7.589 -5.113 -12.197 1.00 77.31 114 GLU A O 1
ATOM 885 N N . GLN A 1 115 ? -7.346 -3.014 -12.957 1.00 72.56 115 GLN A N 1
ATOM 886 C CA . GLN A 1 115 ? -7.650 -2.424 -11.661 1.00 72.56 115 GLN A CA 1
ATOM 887 C C . GLN A 1 115 ? -9.132 -2.633 -11.346 1.00 72.56 115 GLN A C 1
ATOM 889 O O . GLN A 1 115 ? -10.001 -2.397 -12.183 1.00 72.56 115 GLN A O 1
ATOM 894 N N . GLN A 1 116 ? -9.431 -3.077 -10.124 1.00 79.81 116 GLN A N 1
ATOM 895 C CA . GLN A 1 116 ? -10.813 -3.290 -9.709 1.00 79.81 116 GLN A CA 1
ATOM 896 C C . GLN A 1 116 ? -11.582 -1.955 -9.709 1.00 79.81 116 GLN A C 1
ATOM 898 O O . GLN A 1 116 ? -11.121 -1.004 -9.068 1.00 79.81 116 GLN A O 1
ATOM 903 N N . PRO A 1 117 ? -12.777 -1.878 -10.330 1.00 86.00 117 PRO A N 1
ATOM 904 C CA . PRO A 1 117 ? -13.552 -0.636 -10.410 1.00 86.00 117 PRO A CA 1
ATOM 905 C C . PRO A 1 117 ? -13.858 0.000 -9.047 1.00 86.00 117 PRO A C 1
ATOM 907 O O . PRO A 1 117 ? -13.851 1.221 -8.911 1.00 86.00 117 PRO A O 1
ATOM 910 N N . SER A 1 118 ? -14.075 -0.819 -8.012 1.00 87.12 118 SER A N 1
ATOM 911 C CA . SER A 1 118 ? -14.294 -0.350 -6.636 1.00 87.12 118 SER A CA 1
ATOM 912 C C . SER A 1 118 ? -13.080 0.377 -6.062 1.00 87.12 118 SER A C 1
ATOM 914 O O . SER A 1 118 ? -13.236 1.406 -5.410 1.00 87.12 118 SER A O 1
ATOM 916 N N . THR A 1 119 ? -11.872 -0.126 -6.339 1.00 90.56 119 THR A N 1
ATOM 917 C CA . THR A 1 119 ? -10.626 0.518 -5.906 1.00 90.56 119 THR A CA 1
ATOM 918 C C . THR A 1 119 ? -10.502 1.892 -6.553 1.00 90.56 119 THR A C 1
ATOM 920 O O . THR A 1 119 ? -10.220 2.864 -5.859 1.00 90.56 119 THR A O 1
ATOM 923 N N . GLN A 1 120 ? -10.775 1.992 -7.859 1.00 91.44 120 GLN A N 1
ATOM 924 C CA . GLN A 1 120 ? -10.704 3.269 -8.566 1.00 91.44 120 GLN A CA 1
ATOM 925 C C . GLN A 1 120 ? -11.731 4.273 -8.036 1.00 91.44 120 GLN A C 1
ATOM 927 O O . GLN A 1 120 ? -11.398 5.430 -7.801 1.00 91.44 120 GLN A O 1
ATOM 932 N N . CYS A 1 121 ? -12.964 3.826 -7.787 1.00 90.75 121 CYS A N 1
ATOM 933 C CA . CYS A 1 121 ? -14.007 4.667 -7.205 1.00 90.75 121 CYS A CA 1
ATOM 934 C C . CYS A 1 121 ? -13.602 5.200 -5.819 1.00 90.75 121 CYS A C 1
ATOM 936 O O . CYS A 1 121 ? -13.744 6.393 -5.552 1.00 90.75 121 CYS A O 1
ATOM 938 N N . ASN A 1 122 ? -13.019 4.351 -4.966 1.00 91.94 122 ASN A N 1
ATOM 939 C CA . ASN A 1 122 ? -12.517 4.772 -3.658 1.00 91.94 122 ASN A CA 1
ATOM 940 C C . ASN A 1 122 ? -11.347 5.762 -3.763 1.00 91.94 122 ASN A C 1
ATOM 942 O O . ASN A 1 122 ? -11.312 6.718 -2.994 1.00 91.94 122 ASN A O 1
ATOM 946 N N . LEU A 1 123 ? -10.412 5.569 -4.701 1.00 94.06 123 LEU A N 1
ATOM 947 C CA . LEU A 1 123 ? -9.307 6.511 -4.928 1.00 94.06 123 LEU A CA 1
ATOM 948 C C . LEU A 1 123 ? -9.815 7.882 -5.386 1.00 94.06 123 LEU A C 1
ATOM 950 O O . LEU A 1 123 ? -9.387 8.893 -4.837 1.00 94.06 123 LEU A O 1
ATOM 954 N N . VAL A 1 124 ? -10.775 7.912 -6.317 1.00 93.75 124 VAL A N 1
ATOM 955 C CA . VAL A 1 124 ? -11.416 9.155 -6.776 1.00 93.75 124 VAL A CA 1
ATOM 956 C C . VAL A 1 124 ? -12.117 9.864 -5.623 1.00 93.75 124 VAL A C 1
ATOM 958 O O . VAL A 1 124 ? -11.950 11.070 -5.467 1.00 93.75 124 VAL A O 1
ATOM 961 N N . ARG A 1 125 ? -12.851 9.123 -4.783 1.00 92.50 125 ARG A N 1
ATOM 962 C CA . ARG A 1 125 ? -13.521 9.693 -3.609 1.00 92.50 125 ARG A CA 1
ATOM 963 C C . ARG A 1 125 ? -12.520 10.313 -2.635 1.00 92.50 125 ARG A C 1
ATOM 965 O O . ARG A 1 125 ? -12.661 11.478 -2.301 1.00 92.50 125 ARG A O 1
ATOM 972 N N . ILE A 1 126 ? -11.466 9.581 -2.264 1.00 93.06 126 ILE A N 1
ATOM 973 C CA . ILE A 1 126 ? -10.414 10.089 -1.366 1.00 93.06 126 ILE A CA 1
ATOM 974 C C . ILE A 1 126 ? -9.735 11.332 -1.958 1.00 93.06 126 ILE A C 1
ATOM 976 O O . ILE A 1 126 ? -9.481 12.294 -1.239 1.00 93.06 126 ILE A O 1
ATOM 980 N N . ALA A 1 127 ? -9.428 11.324 -3.258 1.00 94.12 127 ALA A N 1
ATOM 981 C CA . ALA A 1 127 ? -8.811 12.465 -3.925 1.00 94.12 127 ALA A CA 1
ATOM 982 C C . ALA A 1 127 ? -9.740 13.691 -3.956 1.00 94.12 127 ALA A C 1
ATOM 984 O O . ALA A 1 127 ? -9.260 14.802 -3.742 1.00 94.12 127 ALA A O 1
ATOM 985 N N . SER A 1 128 ? -11.044 13.491 -4.182 1.00 93.88 128 SER A N 1
ATOM 986 C CA . SER A 1 128 ? -12.055 14.554 -4.132 1.00 93.88 128 SER A CA 1
ATOM 987 C C . SER A 1 128 ? -12.188 15.123 -2.722 1.00 93.88 128 SER A C 1
ATOM 989 O O . SER A 1 128 ? -12.057 16.327 -2.547 1.00 93.88 128 SER A O 1
ATOM 991 N N . ASP A 1 129 ? -12.333 14.263 -1.711 1.00 92.06 129 ASP A N 1
ATOM 992 C CA . ASP A 1 129 ? -12.476 14.681 -0.312 1.00 92.06 129 ASP A CA 1
ATOM 993 C C . ASP A 1 129 ? -11.255 15.505 0.150 1.00 92.06 129 ASP A C 1
ATOM 995 O O . ASP A 1 129 ? -11.389 16.500 0.863 1.00 92.06 129 ASP A O 1
ATOM 999 N N . LEU A 1 130 ? -10.043 15.127 -0.281 1.00 91.50 130 LEU A N 1
ATOM 1000 C CA . LEU A 1 130 ? -8.813 15.868 0.023 1.00 91.50 130 LEU A CA 1
ATOM 1001 C C . LEU A 1 130 ? -8.688 17.174 -0.770 1.00 91.50 130 LEU A C 1
ATOM 1003 O O . LEU A 1 130 ? -8.161 18.155 -0.243 1.00 91.50 130 LEU A O 1
ATOM 1007 N N . GLN A 1 131 ? -9.173 17.210 -2.011 1.00 93.69 131 GLN A N 1
ATOM 1008 C CA . GLN A 1 131 ? -9.264 18.450 -2.777 1.00 93.69 131 GLN A CA 1
ATOM 1009 C C . GLN A 1 131 ? -10.221 19.431 -2.092 1.00 93.69 131 GLN A C 1
ATOM 1011 O O . GLN A 1 131 ? -9.873 20.599 -1.948 1.00 93.69 131 GLN A O 1
ATOM 1016 N N . ASP A 1 132 ? -11.373 18.963 -1.619 1.00 93.25 132 ASP A N 1
ATOM 1017 C CA . ASP A 1 132 ? -12.367 19.803 -0.951 1.00 93.25 132 ASP A CA 1
ATOM 1018 C C . ASP A 1 132 ? -11.862 20.304 0.412 1.00 93.25 132 ASP A C 1
ATOM 1020 O O . ASP A 1 132 ? -12.056 21.467 0.765 1.00 93.25 132 ASP A O 1
ATOM 1024 N N . ALA A 1 133 ? -11.157 19.454 1.166 1.00 91.75 133 ALA A N 1
ATOM 1025 C CA . ALA A 1 133 ? -10.648 19.801 2.492 1.00 91.75 133 ALA A CA 1
ATOM 1026 C C . ALA A 1 133 ? -9.366 20.654 2.470 1.00 91.75 133 ALA A C 1
ATOM 1028 O O . ALA A 1 133 ? -9.188 21.522 3.325 1.00 91.75 133 ALA A O 1
ATOM 1029 N N . CYS A 1 134 ? -8.445 20.391 1.539 1.00 90.00 134 CYS A N 1
ATOM 1030 C CA . CYS A 1 134 ? -7.100 20.982 1.533 1.00 90.00 134 CYS A CA 1
ATOM 1031 C C . CYS A 1 134 ? -6.815 21.863 0.309 1.00 90.00 134 CYS A C 1
ATOM 1033 O O . CYS A 1 134 ? -5.724 22.424 0.209 1.00 90.00 134 CYS A O 1
ATOM 1035 N N . ASN A 1 135 ? -7.762 21.979 -0.625 1.00 91.12 135 ASN A N 1
ATOM 1036 C CA . ASN A 1 135 ? -7.612 22.692 -1.893 1.00 91.12 135 ASN A CA 1
ATOM 1037 C C . ASN A 1 135 ? -6.399 22.225 -2.728 1.00 91.12 135 ASN A C 1
ATOM 1039 O O . ASN A 1 135 ? -5.749 23.025 -3.405 1.00 91.12 135 ASN A O 1
ATOM 1043 N N . HIS A 1 136 ? -6.068 20.929 -2.670 1.00 87.50 136 HIS A N 1
ATOM 1044 C CA . HIS A 1 136 ? -4.927 20.357 -3.384 1.00 87.50 136 HIS A CA 1
ATOM 1045 C C . HIS A 1 136 ? -5.266 19.039 -4.081 1.00 87.50 136 HIS A C 1
ATOM 1047 O O . HIS A 1 136 ? -5.792 18.115 -3.461 1.00 87.50 136 HIS A O 1
ATOM 1053 N N . GLN A 1 137 ? -4.884 18.927 -5.357 1.00 88.81 137 GLN A N 1
ATOM 1054 C CA . GLN A 1 137 ? -5.183 17.747 -6.159 1.00 88.81 137 GLN A CA 1
ATOM 1055 C C . GLN A 1 137 ? -4.115 16.681 -5.933 1.00 88.81 137 GLN A C 1
ATOM 1057 O O . GLN A 1 137 ? -2.939 16.863 -6.259 1.00 88.81 137 GLN A O 1
ATOM 1062 N N . ILE A 1 138 ? -4.529 15.538 -5.396 1.00 91.69 138 ILE A N 1
ATOM 1063 C CA . ILE A 1 138 ? -3.621 14.454 -5.026 1.00 91.69 138 ILE A CA 1
ATOM 1064 C C . ILE A 1 138 ? -3.675 13.340 -6.074 1.00 91.69 138 ILE A C 1
ATOM 1066 O O . ILE A 1 138 ? -4.733 12.982 -6.581 1.00 91.69 138 ILE A O 1
ATOM 1070 N N . ARG A 1 139 ? -2.504 12.781 -6.402 1.00 92.81 139 ARG A N 1
ATOM 1071 C CA . ARG A 1 139 ? -2.368 11.614 -7.288 1.00 92.81 139 ARG A CA 1
ATOM 1072 C C . ARG A 1 139 ? -2.554 10.312 -6.510 1.00 92.81 139 ARG A C 1
ATOM 1074 O O . ARG A 1 139 ? -2.068 10.201 -5.384 1.00 92.81 139 ARG A O 1
ATOM 1081 N N . ASP A 1 140 ? -3.092 9.283 -7.160 1.00 91.69 140 ASP A N 1
ATOM 1082 C CA . ASP A 1 140 ? -3.279 7.941 -6.579 1.00 91.69 140 ASP A CA 1
ATOM 1083 C C . ASP A 1 140 ? -1.995 7.374 -5.951 1.00 91.69 140 ASP A C 1
ATOM 1085 O O . ASP A 1 140 ? -2.015 6.790 -4.868 1.00 91.69 140 ASP A O 1
ATOM 1089 N N . SER A 1 141 ? -0.836 7.599 -6.582 1.00 90.00 141 SER A N 1
ATOM 1090 C CA . SER A 1 141 ? 0.465 7.171 -6.049 1.00 90.00 141 SER A CA 1
ATOM 1091 C C . SER A 1 141 ? 0.783 7.782 -4.683 1.00 90.00 141 SER A C 1
ATOM 1093 O O . SER A 1 141 ? 1.405 7.133 -3.839 1.00 90.00 141 SER A O 1
ATOM 1095 N N . THR A 1 142 ? 0.366 9.027 -4.456 1.00 92.06 142 THR A N 1
ATOM 1096 C CA . THR A 1 142 ? 0.574 9.741 -3.195 1.00 92.06 142 THR A CA 1
ATOM 1097 C C . THR A 1 142 ? -0.329 9.171 -2.106 1.00 92.06 142 THR A C 1
ATOM 1099 O O . THR A 1 142 ? 0.147 8.982 -0.989 1.00 92.06 142 THR A O 1
ATOM 1102 N N . ILE A 1 143 ? -1.571 8.798 -2.442 1.00 92.50 143 ILE A N 1
ATOM 1103 C CA . ILE A 1 143 ? -2.489 8.098 -1.526 1.00 92.50 143 ILE A CA 1
ATOM 1104 C C . ILE A 1 143 ? -1.862 6.776 -1.063 1.00 92.50 143 ILE A C 1
ATOM 1106 O O . ILE A 1 143 ? -1.816 6.487 0.127 1.00 92.50 143 ILE A O 1
ATOM 1110 N N . TRP A 1 144 ? -1.307 5.977 -1.976 1.00 92.12 144 TRP A N 1
ATOM 1111 C CA . TRP A 1 144 ? -0.676 4.708 -1.593 1.00 92.12 144 TRP A CA 1
ATOM 1112 C C . TRP A 1 144 ? 0.612 4.885 -0.785 1.00 92.12 144 TRP A C 1
ATOM 1114 O O . TRP A 1 144 ? 0.885 4.114 0.138 1.00 92.12 144 TRP A O 1
ATOM 1124 N N . THR A 1 145 ? 1.407 5.901 -1.120 1.00 90.25 145 THR A N 1
ATOM 1125 C CA . THR A 1 145 ? 2.671 6.175 -0.427 1.00 90.25 145 THR A CA 1
ATOM 1126 C C . THR A 1 145 ? 2.424 6.711 0.984 1.00 90.25 145 THR A C 1
ATOM 1128 O O . THR A 1 145 ? 3.153 6.337 1.904 1.00 90.25 145 THR A O 1
ATOM 1131 N N . SER A 1 146 ? 1.373 7.514 1.191 1.00 89.25 146 SER A N 1
ATOM 1132 C CA . SER A 1 146 ? 1.038 8.063 2.510 1.00 89.25 146 SER A CA 1
ATOM 1133 C C . SER A 1 146 ? 0.673 6.973 3.520 1.00 89.25 146 SER A C 1
ATOM 1135 O O . SER A 1 146 ? 1.057 7.076 4.680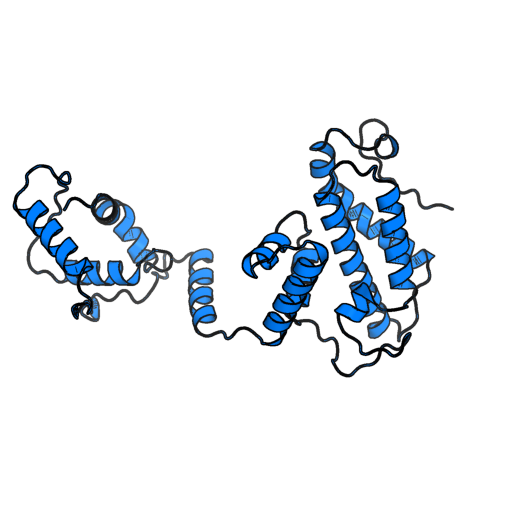 1.00 89.25 146 SER A O 1
ATOM 1137 N N . LEU A 1 147 ? 0.072 5.860 3.078 1.00 90.19 147 LEU A N 1
ATOM 1138 C CA . LEU A 1 147 ? -0.223 4.716 3.952 1.00 90.19 147 LEU A CA 1
ATOM 1139 C C . LEU A 1 147 ? 1.026 4.047 4.548 1.00 90.19 147 LEU A C 1
ATOM 1141 O O . LEU A 1 147 ? 0.911 3.220 5.456 1.00 90.19 147 LEU A O 1
ATOM 1145 N N . CYS A 1 148 ? 2.214 4.325 4.005 1.00 82.38 148 CYS A N 1
ATOM 1146 C CA . CYS A 1 148 ? 3.455 3.684 4.425 1.00 82.38 148 CYS A CA 1
ATOM 1147 C C . CYS A 1 148 ? 4.186 4.417 5.553 1.00 82.38 148 CYS A C 1
ATOM 1149 O O . CYS A 1 148 ? 4.984 3.772 6.238 1.00 82.38 148 CYS A O 1
ATOM 1151 N N . LYS A 1 149 ? 3.923 5.713 5.736 1.00 81.38 149 LYS A N 1
ATOM 1152 C CA . LYS A 1 149 ? 4.582 6.571 6.725 1.00 81.38 149 LYS A CA 1
ATOM 1153 C C . LYS A 1 149 ? 3.708 6.674 7.975 1.00 81.38 149 LYS A C 1
ATOM 1155 O O . LYS A 1 149 ? 2.499 6.782 7.844 1.00 81.38 149 LYS A O 1
ATOM 1160 N N . ASP A 1 150 ? 4.308 6.621 9.164 1.00 82.44 150 ASP A N 1
ATOM 1161 C CA . ASP A 1 150 ? 3.638 6.923 10.443 1.00 82.44 150 ASP A CA 1
ATOM 1162 C C . ASP A 1 150 ? 2.327 6.139 10.699 1.00 82.44 150 ASP A C 1
ATOM 1164 O O . ASP A 1 150 ? 1.428 6.598 11.393 1.00 82.44 150 ASP A O 1
ATOM 1168 N N . ILE A 1 151 ? 2.205 4.925 10.147 1.00 87.06 151 ILE A N 1
ATOM 1169 C CA . ILE A 1 151 ? 1.056 4.026 10.332 1.00 87.06 151 ILE A CA 1
ATOM 1170 C C . ILE A 1 151 ? 1.569 2.631 10.688 1.00 87.06 151 ILE A C 1
ATOM 1172 O O . ILE A 1 151 ? 2.488 2.092 10.062 1.00 87.06 151 ILE A O 1
ATOM 1176 N N . THR A 1 152 ? 0.950 1.999 11.687 1.00 87.75 152 THR A N 1
ATOM 1177 C CA . THR A 1 152 ? 1.333 0.643 12.096 1.00 87.75 152 THR A CA 1
ATOM 1178 C C . THR A 1 152 ? 1.047 -0.366 10.984 1.00 87.75 152 THR A C 1
ATOM 1180 O O . THR A 1 152 ? 0.101 -0.230 10.209 1.00 87.75 152 THR A O 1
ATOM 1183 N N . CYS A 1 153 ? 1.835 -1.442 10.907 1.00 88.75 153 CYS A N 1
ATOM 1184 C CA . CYS A 1 153 ? 1.687 -2.439 9.838 1.00 88.75 153 CYS A CA 1
ATOM 1185 C C . CYS A 1 153 ? 0.255 -3.012 9.742 1.00 88.75 153 CYS A C 1
ATOM 1187 O O . CYS A 1 153 ? -0.259 -3.229 8.643 1.00 88.75 153 CYS A O 1
ATOM 1189 N N . LYS A 1 154 ? -0.413 -3.195 10.892 1.00 91.62 154 LYS A N 1
ATOM 1190 C CA . LYS A 1 154 ? -1.798 -3.686 10.976 1.00 91.62 154 LYS A CA 1
ATOM 1191 C C . LYS A 1 154 ? -2.790 -2.663 10.417 1.00 91.62 154 LYS A C 1
ATOM 1193 O O . LYS A 1 154 ? -3.625 -3.033 9.595 1.00 91.62 154 LYS A O 1
ATOM 1198 N N . CYS A 1 155 ? -2.668 -1.395 10.810 1.00 93.50 155 CYS A N 1
ATOM 1199 C CA . CYS A 1 155 ? -3.515 -0.318 10.299 1.00 93.50 155 CYS A CA 1
ATOM 1200 C C . CYS A 1 155 ? -3.289 -0.077 8.803 1.00 93.50 155 CYS A C 1
ATOM 1202 O O . CYS A 1 155 ? -4.254 0.063 8.062 1.00 93.50 155 CYS A O 1
ATOM 1204 N N . ARG A 1 156 ? -2.045 -0.148 8.319 1.00 94.50 156 ARG A N 1
ATOM 1205 C CA . ARG A 1 156 ? -1.732 -0.056 6.886 1.00 94.50 156 ARG A CA 1
ATOM 1206 C C . ARG A 1 156 ? -2.404 -1.168 6.085 1.00 94.50 156 ARG A C 1
ATOM 1208 O O . ARG A 1 156 ? -3.015 -0.897 5.058 1.00 94.50 156 ARG A O 1
ATOM 1215 N N . GLN A 1 157 ? -2.328 -2.416 6.557 1.00 94.62 157 GLN A N 1
ATOM 1216 C CA . GLN A 1 157 ? -3.014 -3.532 5.901 1.00 94.62 157 GLN A CA 1
ATOM 1217 C C . GLN A 1 157 ? -4.536 -3.336 5.902 1.00 94.62 157 GLN A C 1
ATOM 1219 O O . GLN A 1 157 ? -5.194 -3.643 4.911 1.00 94.62 157 GLN A O 1
ATOM 1224 N N . PHE A 1 158 ? -5.089 -2.838 7.006 1.00 95.50 158 PHE A N 1
ATOM 1225 C CA . PHE A 1 158 ? -6.506 -2.523 7.118 1.00 95.50 158 PHE A CA 1
ATOM 1226 C C . PHE A 1 158 ? -6.937 -1.439 6.123 1.00 95.50 158 PHE A C 1
ATOM 1228 O O . PHE A 1 158 ? -7.839 -1.692 5.334 1.00 95.50 158 PHE A O 1
ATOM 1235 N N . LEU A 1 159 ? -6.258 -0.290 6.095 1.00 95.38 159 LEU A N 1
ATOM 1236 C CA . LEU A 1 159 ? -6.556 0.808 5.171 1.00 95.38 159 LEU A CA 1
ATOM 1237 C C . LEU A 1 159 ? -6.414 0.372 3.714 1.00 95.38 159 LEU A C 1
ATOM 1239 O O . LEU A 1 159 ? -7.303 0.630 2.911 1.00 95.38 159 LEU A O 1
ATOM 1243 N N . TRP A 1 160 ? -5.354 -0.372 3.388 1.00 94.38 160 TRP A N 1
ATOM 1244 C CA . TRP A 1 160 ? -5.172 -0.936 2.052 1.00 94.38 160 TRP A CA 1
ATOM 1245 C C . TRP A 1 160 ? -6.366 -1.813 1.648 1.00 94.38 160 TRP A C 1
ATOM 1247 O O . TRP A 1 160 ? -6.949 -1.616 0.585 1.00 94.38 160 TRP A O 1
ATOM 1257 N N . LYS A 1 161 ? -6.797 -2.732 2.524 1.00 94.06 161 LYS A N 1
ATOM 1258 C CA . LYS A 1 161 ? -7.966 -3.591 2.270 1.00 94.06 161 LYS A CA 1
ATOM 1259 C C . LYS A 1 161 ? -9.269 -2.794 2.167 1.00 94.06 161 LYS A C 1
ATOM 1261 O O . LYS A 1 161 ? -10.124 -3.166 1.373 1.00 94.06 161 LYS A O 1
ATOM 1266 N N . THR A 1 162 ? -9.415 -1.719 2.937 1.00 93.75 162 THR A N 1
ATOM 1267 C CA . THR A 1 162 ? -10.567 -0.813 2.865 1.00 93.75 162 THR A CA 1
ATOM 1268 C C . THR A 1 162 ? -10.643 -0.113 1.513 1.00 93.75 162 THR A C 1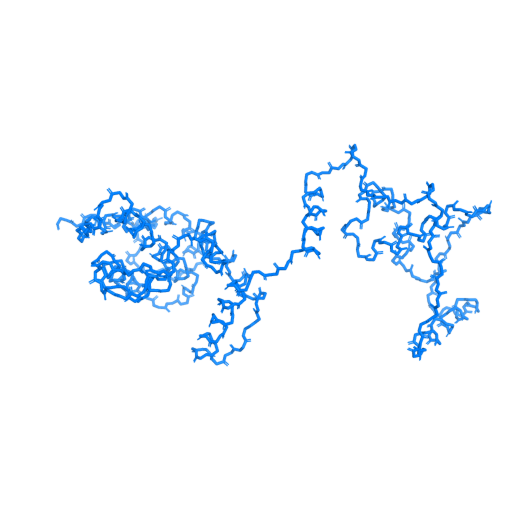
ATOM 1270 O O . THR A 1 162 ? -11.686 -0.158 0.872 1.00 93.75 162 THR A O 1
ATOM 1273 N N . ILE A 1 163 ? -9.543 0.488 1.048 1.00 93.88 163 ILE A N 1
ATOM 1274 C CA . ILE A 1 163 ? -9.511 1.195 -0.243 1.00 93.88 163 ILE A CA 1
ATOM 1275 C C . ILE A 1 163 ? -9.764 0.217 -1.391 1.00 93.88 163 ILE A C 1
ATOM 1277 O O . ILE A 1 163 ? -10.490 0.538 -2.328 1.00 93.88 163 ILE A O 1
ATOM 1281 N N . HIS A 1 164 ? -9.243 -1.005 -1.287 1.00 90.56 164 HIS A N 1
ATOM 1282 C CA . HIS A 1 164 ? -9.515 -2.059 -2.260 1.00 90.56 164 HIS A CA 1
ATOM 1283 C C . HIS A 1 164 ? -10.928 -2.657 -2.187 1.00 90.56 164 HIS A C 1
ATOM 1285 O O . HIS A 1 164 ? -11.254 -3.505 -3.011 1.00 90.56 164 HIS A O 1
ATOM 1291 N N . ASP A 1 165 ? -11.764 -2.243 -1.229 1.00 89.88 165 ASP A N 1
ATOM 1292 C CA . ASP A 1 165 ? -13.077 -2.848 -0.969 1.00 89.88 165 ASP A CA 1
ATOM 1293 C C . ASP A 1 165 ? -12.990 -4.379 -0.775 1.00 89.88 165 ASP A C 1
ATOM 1295 O O . ASP A 1 165 ? -13.819 -5.159 -1.234 1.00 89.88 165 ASP A O 1
ATOM 1299 N N . ALA A 1 166 ? -11.918 -4.828 -0.112 1.00 90.19 166 ALA A N 1
ATOM 1300 C CA . ALA A 1 166 ? -11.601 -6.244 0.072 1.00 90.19 166 ALA A CA 1
ATOM 1301 C C . ALA A 1 166 ? -12.339 -6.881 1.263 1.00 90.19 166 ALA A C 1
ATOM 1303 O O . ALA A 1 166 ? -12.268 -8.096 1.467 1.00 90.19 166 ALA A O 1
ATOM 1304 N N . PHE A 1 167 ? -13.001 -6.074 2.093 1.00 88.50 167 PHE A N 1
ATOM 1305 C CA . PHE A 1 167 ? -13.817 -6.571 3.194 1.00 88.50 167 PHE A CA 1
ATOM 1306 C C . PHE A 1 167 ? -15.224 -6.883 2.699 1.00 88.50 167 PHE A C 1
ATOM 1308 O O . PHE A 1 167 ? -15.834 -6.087 1.996 1.00 88.50 167 PHE A O 1
ATOM 1315 N N . MET A 1 168 ? -15.771 -8.023 3.123 1.00 81.50 168 MET A N 1
ATOM 1316 C CA . MET A 1 168 ? -17.159 -8.387 2.834 1.00 81.50 168 MET A CA 1
ATOM 1317 C C . MET A 1 168 ? -18.128 -7.580 3.707 1.00 81.50 168 MET A C 1
ATOM 1319 O O . MET A 1 168 ? -18.787 -8.122 4.593 1.00 81.50 168 MET A O 1
ATOM 1323 N N . VAL A 1 169 ? -18.219 -6.276 3.459 1.00 77.50 169 VAL A N 1
ATOM 1324 C CA . VAL A 1 169 ? -19.329 -5.456 3.939 1.00 77.50 169 VAL A CA 1
ATOM 1325 C C . VAL A 1 169 ? -20.449 -5.654 2.926 1.00 77.50 169 VAL A C 1
ATOM 1327 O O . VAL A 1 169 ? -20.356 -5.219 1.780 1.00 77.50 169 VAL A O 1
ATOM 1330 N N . ARG A 1 170 ? -21.460 -6.448 3.289 1.00 65.06 170 ARG A N 1
ATOM 1331 C CA . ARG A 1 170 ? -22.538 -6.819 2.365 1.00 65.06 170 ARG A CA 1
ATOM 1332 C C . ARG A 1 170 ? -23.239 -5.539 1.890 1.00 65.06 170 ARG A C 1
ATOM 1334 O O . ARG A 1 170 ? -23.990 -4.952 2.655 1.00 65.06 170 ARG A O 1
ATOM 1341 N N . ARG A 1 171 ? -23.037 -5.163 0.619 1.00 56.09 171 ARG A N 1
ATOM 1342 C CA . ARG A 1 171 ? -23.501 -3.913 -0.035 1.00 56.09 171 ARG A CA 1
ATOM 1343 C C . ARG A 1 171 ? -25.023 -3.648 -0.009 1.00 56.09 171 ARG A C 1
ATOM 1345 O O . ARG A 1 171 ? -25.475 -2.645 -0.539 1.00 56.09 171 ARG A O 1
ATOM 1352 N N . TRP A 1 172 ? -25.797 -4.537 0.607 1.00 56.31 172 TRP A N 1
ATOM 1353 C CA . TRP A 1 172 ? -27.261 -4.530 0.675 1.00 56.31 172 TRP A CA 1
ATOM 1354 C C . TRP A 1 172 ? -27.772 -4.742 2.106 1.00 56.31 172 TRP A C 1
ATOM 1356 O O . TRP A 1 172 ? -28.966 -4.932 2.318 1.00 56.31 172 TRP A O 1
ATOM 1366 N N . VAL A 1 173 ? -26.871 -4.798 3.091 1.00 72.06 173 VAL A N 1
ATOM 1367 C CA . VAL A 1 173 ? -27.239 -4.939 4.499 1.00 72.06 173 VAL A CA 1
ATOM 1368 C C . VAL A 1 173 ? -27.399 -3.552 5.097 1.00 72.06 173 VAL A C 1
ATOM 1370 O O . VAL A 1 173 ? -26.568 -2.669 4.902 1.00 72.06 173 VAL A O 1
ATOM 1373 N N . THR A 1 174 ? -28.492 -3.364 5.821 1.00 84.12 174 THR A N 1
ATOM 1374 C CA . THR A 1 174 ? -28.765 -2.160 6.600 1.00 84.12 174 THR A CA 1
ATOM 1375 C C . THR A 1 174 ? -28.187 -2.311 8.001 1.00 84.12 174 THR A C 1
ATOM 1377 O O . THR A 1 174 ? -28.345 -3.360 8.635 1.00 84.12 174 THR A O 1
ATOM 1380 N N . CYS A 1 175 ? -27.582 -1.249 8.523 1.00 86.38 175 CYS A N 1
ATOM 1381 C CA . CYS A 1 175 ? -27.129 -1.207 9.904 1.00 86.38 175 CYS A CA 1
ATOM 1382 C C . CYS A 1 175 ? -28.307 -1.435 10.861 1.00 86.38 175 CYS A C 1
ATOM 1384 O O . CYS A 1 175 ? -29.328 -0.759 10.776 1.00 86.38 175 CYS A O 1
ATOM 1386 N N . ARG A 1 176 ? -28.154 -2.340 11.834 1.00 84.38 176 ARG A N 1
ATOM 1387 C CA . ARG A 1 176 ? -29.212 -2.642 12.819 1.00 84.38 176 ARG A CA 1
ATOM 1388 C C . ARG A 1 176 ? -29.512 -1.507 13.806 1.00 84.38 176 ARG A C 1
ATOM 1390 O O . ARG A 1 176 ? -30.498 -1.601 14.518 1.00 84.38 176 ARG A O 1
ATOM 1397 N N . VAL A 1 177 ? -28.648 -0.493 13.889 1.00 86.81 177 VAL A N 1
ATOM 1398 C CA . VAL A 1 177 ? -28.764 0.599 14.876 1.00 86.81 177 VAL A CA 1
ATOM 1399 C C . VAL A 1 177 ? -29.349 1.859 14.256 1.00 86.81 177 VAL A C 1
ATOM 1401 O O . VAL A 1 177 ? -30.305 2.408 14.780 1.00 86.81 177 VAL A O 1
ATOM 1404 N N . CYS A 1 178 ? -28.792 2.316 13.135 1.00 88.56 178 CYS A N 1
ATOM 1405 C CA . CYS A 1 178 ? -29.218 3.558 12.482 1.00 88.56 178 CYS A CA 1
ATOM 1406 C C . CYS A 1 178 ? -29.953 3.335 11.152 1.00 88.56 178 CYS A C 1
ATOM 1408 O O . CYS A 1 178 ? -30.311 4.305 10.499 1.00 88.56 178 CYS A O 1
ATOM 1410 N N . HIS A 1 179 ? -30.147 2.082 10.726 1.00 87.69 179 HIS A N 1
ATOM 1411 C CA . HIS A 1 179 ? -30.884 1.697 9.513 1.00 87.69 179 HIS A CA 1
ATOM 1412 C C . HIS A 1 179 ? -30.331 2.211 8.170 1.00 87.69 179 HIS A C 1
ATOM 1414 O O . HIS A 1 179 ? -30.913 1.932 7.126 1.00 87.69 179 HIS A O 1
ATOM 1420 N N . ASN A 1 180 ? -29.166 2.862 8.163 1.00 88.12 180 ASN A N 1
ATOM 1421 C CA . ASN A 1 180 ? -28.460 3.255 6.943 1.00 88.12 180 ASN A CA 1
ATOM 1422 C C . ASN A 1 180 ? -27.809 2.054 6.239 1.00 88.12 180 ASN A C 1
ATOM 1424 O O . ASN A 1 180 ? -27.500 1.038 6.870 1.00 88.12 180 ASN A O 1
ATOM 1428 N N . THR A 1 181 ? -27.541 2.189 4.939 1.00 87.94 181 THR A N 1
ATOM 1429 C CA . THR A 1 181 ? -26.774 1.203 4.164 1.00 87.94 181 THR A CA 1
ATOM 1430 C C . THR A 1 181 ? -25.395 1.000 4.780 1.00 87.94 181 THR A C 1
ATOM 1432 O O . THR A 1 181 ? -24.637 1.950 4.982 1.00 87.94 181 THR A O 1
ATOM 1435 N N . GLU A 1 182 ? -25.052 -0.251 5.076 1.00 85.69 182 GLU A N 1
ATOM 1436 C CA . GLU A 1 182 ? -23.786 -0.575 5.709 1.00 85.69 182 GLU A CA 1
ATOM 1437 C C . GLU A 1 182 ? -22.659 -0.565 4.668 1.00 85.69 182 GLU A C 1
ATOM 1439 O O . GLU A 1 182 ? -22.554 -1.433 3.804 1.00 85.69 182 GLU A O 1
ATOM 1444 N N . SER A 1 183 ? -21.809 0.453 4.756 1.00 89.69 183 SER A N 1
ATOM 1445 C CA . SER A 1 183 ? -20.562 0.592 4.006 1.00 89.69 183 SER A CA 1
ATOM 1446 C C . SER A 1 183 ? -19.398 0.786 4.978 1.00 89.69 183 SER A C 1
ATOM 1448 O O . SER A 1 183 ? -19.601 1.096 6.155 1.00 89.69 183 SER A O 1
ATOM 1450 N N . MET A 1 184 ? -18.160 0.615 4.506 1.00 90.88 184 MET A N 1
ATOM 1451 C CA . MET A 1 184 ? -16.994 0.874 5.357 1.00 90.88 184 MET A CA 1
ATOM 1452 C C . MET A 1 184 ? -16.948 2.338 5.827 1.00 90.88 184 MET A C 1
ATOM 1454 O O . MET A 1 184 ? -16.634 2.611 6.983 1.00 90.88 184 MET A O 1
ATOM 1458 N N . ASP A 1 185 ? -17.345 3.256 4.948 1.00 89.75 185 ASP A N 1
ATOM 1459 C CA . ASP A 1 185 ? -17.487 4.684 5.224 1.00 89.75 185 ASP A CA 1
ATOM 1460 C C . ASP A 1 185 ? -18.520 4.952 6.332 1.00 89.75 185 ASP A C 1
ATOM 1462 O O . ASP A 1 185 ? -18.212 5.577 7.348 1.00 89.75 185 ASP A O 1
ATOM 1466 N N . HIS A 1 186 ? -19.698 4.334 6.222 1.00 91.12 186 HIS A N 1
ATOM 1467 C CA . HIS A 1 186 ? -20.724 4.387 7.254 1.00 91.12 186 HIS A CA 1
ATOM 1468 C C . HIS A 1 186 ? -20.214 3.853 8.604 1.00 91.12 186 HIS A C 1
ATOM 1470 O O . HIS A 1 186 ? -20.356 4.526 9.623 1.00 91.12 186 HIS A O 1
ATOM 1476 N N . ILE A 1 187 ? -19.591 2.669 8.625 1.00 92.06 187 ILE A N 1
ATOM 1477 C CA . ILE A 1 187 ? -19.095 2.038 9.860 1.00 92.06 187 ILE A CA 1
ATOM 1478 C C . ILE A 1 187 ? -18.073 2.935 10.572 1.00 92.06 187 ILE A C 1
ATOM 1480 O O . ILE A 1 187 ? -18.108 3.054 11.797 1.00 92.06 187 ILE A O 1
ATOM 1484 N N . MET A 1 188 ? -17.161 3.551 9.818 1.00 92.50 188 MET A N 1
ATOM 1485 C CA . MET A 1 188 ? -16.084 4.374 10.369 1.00 92.50 188 MET A CA 1
ATOM 1486 C C . MET A 1 188 ? -16.570 5.755 10.812 1.00 92.50 188 MET A C 1
ATOM 1488 O O . MET A 1 188 ? -16.230 6.195 11.914 1.00 92.50 188 MET A O 1
ATOM 1492 N N . PHE A 1 189 ? -17.361 6.433 9.980 1.00 90.19 189 PHE A N 1
ATOM 1493 C CA . PHE A 1 189 ? -17.583 7.875 10.107 1.00 90.19 189 PHE A CA 1
ATOM 1494 C C . PHE A 1 189 ? -19.020 8.273 10.446 1.00 90.19 189 PHE A C 1
ATOM 1496 O O . PHE A 1 189 ? -19.208 9.303 11.088 1.00 90.19 189 PHE A O 1
ATOM 1503 N N . HIS A 1 190 ? -20.022 7.467 10.086 1.00 91.00 190 HIS A N 1
ATOM 1504 C CA . HIS A 1 190 ? -21.427 7.901 10.141 1.00 91.00 190 HIS A CA 1
ATOM 1505 C C . HIS A 1 190 ? -22.342 7.038 11.023 1.00 91.00 190 HIS A C 1
ATOM 1507 O O . HIS A 1 190 ? -23.512 7.363 11.196 1.00 91.00 190 HIS A O 1
ATOM 1513 N N . CYS A 1 191 ? -21.852 5.929 11.578 1.00 91.69 191 CYS A N 1
ATOM 1514 C CA . CYS A 1 191 ? -22.673 5.009 12.362 1.00 91.69 191 CYS A CA 1
ATOM 1515 C C . CYS A 1 191 ? -22.916 5.513 13.800 1.00 91.69 191 CYS A C 1
ATOM 1517 O O . CYS A 1 191 ? -21.969 5.821 14.521 1.00 91.69 191 CYS A O 1
ATOM 1519 N N . ASN A 1 192 ? -24.167 5.477 14.269 1.00 90.12 192 ASN A N 1
ATOM 1520 C CA . ASN A 1 192 ? -24.572 5.940 15.614 1.00 90.12 192 ASN A CA 1
ATOM 1521 C C . ASN A 1 192 ? -24.451 4.853 16.697 1.00 90.12 192 ASN A C 1
ATOM 1523 O O . ASN A 1 192 ? -25.239 4.781 17.632 1.00 90.12 192 ASN A O 1
ATOM 1527 N N . THR A 1 193 ? -23.518 3.919 16.536 1.00 90.88 193 THR A N 1
ATOM 1528 C CA . THR A 1 193 ? -23.286 2.879 17.549 1.00 90.88 193 THR A CA 1
ATOM 1529 C C . THR A 1 193 ? -22.541 3.449 18.740 1.00 90.88 193 THR A C 1
ATOM 1531 O O . THR A 1 193 ? -21.496 4.082 18.545 1.00 90.88 193 THR A O 1
ATOM 1534 N N . GLN A 1 194 ? -22.958 3.076 19.952 1.00 91.56 194 GLN A N 1
ATOM 1535 C CA . GLN A 1 194 ? -22.326 3.503 21.200 1.00 91.56 194 GLN A CA 1
ATOM 1536 C C . GLN A 1 194 ? -20.814 3.237 21.180 1.00 91.56 194 GLN A C 1
ATOM 1538 O O . GLN A 1 194 ? -20.012 4.087 21.554 1.00 91.56 194 GLN A O 1
ATOM 1543 N N . GLY A 1 195 ? -20.390 2.077 20.669 1.00 91.44 195 GLY A N 1
ATOM 1544 C CA . GLY A 1 195 ? -18.971 1.731 20.576 1.00 91.44 195 GLY A CA 1
ATOM 1545 C C . GLY A 1 195 ? -18.141 2.679 19.701 1.00 91.44 195 GLY A C 1
ATOM 1546 O O . GLY A 1 195 ? -17.009 2.989 20.065 1.00 91.44 195 GLY A O 1
ATOM 1547 N N . ARG A 1 196 ? -18.688 3.157 18.574 1.00 94.44 196 ARG A N 1
ATOM 1548 C CA . ARG A 1 196 ? -18.003 4.112 17.685 1.00 94.44 196 ARG A CA 1
ATOM 1549 C C . ARG A 1 196 ? -17.874 5.471 18.362 1.00 94.44 196 ARG A C 1
ATOM 1551 O O . ARG A 1 196 ? -16.770 6.002 18.443 1.00 94.44 196 ARG A O 1
ATOM 1558 N N . GLU A 1 197 ? -18.982 5.986 18.887 1.00 93.88 197 GLU A N 1
ATOM 1559 C CA . GLU A 1 197 ? -19.032 7.294 19.548 1.00 93.88 197 GLU A CA 1
ATOM 1560 C C . GLU A 1 197 ? -18.100 7.353 20.758 1.00 93.88 197 GLU A C 1
ATOM 1562 O O . GLU A 1 197 ? -17.365 8.320 20.936 1.00 93.88 197 GLU A O 1
ATOM 1567 N N . GLN A 1 198 ? -18.056 6.289 21.566 1.00 94.81 198 GLN A N 1
ATOM 1568 C CA . GLN A 1 198 ? -17.143 6.221 22.706 1.00 94.81 198 GLN A CA 1
ATOM 1569 C C . GLN A 1 198 ? -15.672 6.229 22.269 1.00 94.81 198 GLN A C 1
ATOM 1571 O O . GLN A 1 198 ? -14.862 6.917 22.888 1.00 94.81 198 GLN A O 1
ATOM 1576 N N . VAL A 1 199 ? -15.307 5.520 21.193 1.00 95.50 199 VAL A N 1
ATOM 1577 C CA . VAL A 1 199 ? -13.941 5.585 20.642 1.00 95.50 199 VAL A CA 1
ATOM 1578 C C . VAL A 1 199 ? -13.617 6.994 20.142 1.00 95.50 199 VAL A C 1
ATOM 1580 O O . VAL A 1 199 ? -12.534 7.500 20.431 1.00 95.50 199 VAL A O 1
ATOM 1583 N N . GLU A 1 200 ? -14.546 7.647 19.445 1.00 94.44 200 GLU A N 1
ATOM 1584 C CA . GLU A 1 200 ? -14.367 9.017 18.958 1.00 94.44 200 GLU A CA 1
ATOM 1585 C C . GLU A 1 200 ? -14.182 10.014 20.114 1.00 94.44 200 GLU A C 1
ATOM 1587 O O . GLU A 1 200 ? -13.248 10.817 20.101 1.00 94.44 200 GLU A O 1
ATOM 1592 N N . ASN A 1 201 ? -15.002 9.914 21.161 1.00 93.19 201 ASN A N 1
ATOM 1593 C CA . ASN A 1 201 ? -14.896 10.749 22.357 1.00 93.19 201 ASN A CA 1
ATOM 1594 C C . ASN A 1 201 ? -13.557 10.554 23.077 1.00 93.19 201 ASN A C 1
ATOM 1596 O O . ASN A 1 201 ? -12.925 11.526 23.496 1.00 93.19 201 ASN A O 1
ATOM 1600 N N . LEU A 1 202 ? -13.092 9.308 23.201 1.00 90.56 202 LEU A N 1
ATOM 1601 C CA . LEU A 1 202 ? -11.797 8.998 23.809 1.00 90.56 202 LEU A CA 1
ATOM 1602 C C . LEU A 1 202 ? -10.627 9.525 22.971 1.00 90.56 202 LEU A C 1
ATOM 1604 O O . LEU A 1 202 ? -9.676 10.059 23.546 1.00 90.56 202 LEU A O 1
ATOM 1608 N N . LEU A 1 203 ? -10.709 9.431 21.641 1.00 91.88 203 LEU A N 1
ATOM 1609 C CA . LEU A 1 203 ? -9.726 10.011 20.726 1.00 91.88 203 LEU A CA 1
ATOM 1610 C C . LEU A 1 203 ? -9.673 11.537 20.871 1.00 91.88 203 LEU A C 1
ATOM 1612 O O . LEU A 1 203 ? -8.592 12.087 21.068 1.00 91.88 203 LEU A O 1
ATOM 1616 N N . ARG A 1 204 ? -10.829 12.215 20.837 1.00 90.31 204 ARG A N 1
ATOM 1617 C CA . ARG A 1 204 ? -10.929 13.676 21.009 1.00 90.31 204 ARG A CA 1
ATOM 1618 C C . ARG A 1 204 ? -10.367 14.123 22.354 1.00 90.31 204 ARG A C 1
ATOM 1620 O O . ARG A 1 204 ? -9.585 15.068 22.407 1.00 90.31 204 ARG A O 1
ATOM 1627 N N . LYS A 1 205 ? -10.712 13.412 23.433 1.00 86.19 205 LYS A N 1
ATOM 1628 C CA . LYS A 1 205 ? -10.189 13.688 24.776 1.00 86.19 205 LYS A CA 1
ATOM 1629 C C . LYS A 1 205 ? -8.672 13.530 24.821 1.00 86.19 205 LYS A C 1
ATOM 1631 O O . LYS A 1 205 ? -7.990 14.420 25.319 1.00 86.19 205 LYS A O 1
ATOM 1636 N N . LEU A 1 206 ? -8.140 12.434 24.278 1.00 83.50 206 LEU A N 1
ATOM 1637 C CA . LEU A 1 206 ? -6.696 12.209 24.225 1.00 83.50 206 LEU A CA 1
ATOM 1638 C C . LEU A 1 206 ? -5.989 13.321 23.442 1.00 83.50 206 LEU A C 1
ATOM 1640 O O . LEU A 1 206 ? -5.015 13.874 23.940 1.00 83.50 206 LEU A O 1
ATOM 1644 N N . TRP A 1 207 ? -6.524 13.691 22.276 1.00 84.25 207 TRP A N 1
ATOM 1645 C CA . TRP A 1 207 ? -5.956 14.737 21.429 1.00 84.25 207 TRP A CA 1
ATOM 1646 C C . TRP A 1 207 ? -5.994 16.120 22.081 1.00 84.25 207 TRP A C 1
ATOM 1648 O O . TRP A 1 207 ? -5.008 16.839 22.028 1.00 84.25 207 TRP A O 1
ATOM 1658 N N . SER A 1 208 ? -7.072 16.473 22.790 1.00 83.19 208 SER A N 1
ATOM 1659 C CA . SER A 1 208 ? -7.151 17.745 23.530 1.00 83.19 208 SER A CA 1
ATOM 1660 C C . SER A 1 208 ? -6.096 17.878 24.636 1.00 83.19 208 SER A C 1
ATOM 1662 O O . SER A 1 208 ? -5.771 18.981 25.070 1.00 83.19 208 SER A O 1
ATOM 1664 N N . HIS A 1 209 ? -5.555 16.750 25.104 1.00 75.94 209 HIS A N 1
ATOM 1665 C CA . HIS A 1 209 ? -4.458 16.723 26.061 1.00 75.94 209 HIS A CA 1
ATOM 1666 C C . HIS A 1 209 ? -3.079 16.693 25.398 1.00 75.94 209 HIS A C 1
ATOM 1668 O O . HIS A 1 209 ? -2.083 16.761 26.119 1.00 75.94 209 HIS A O 1
ATOM 1674 N N . THR A 1 210 ? -2.992 16.594 24.079 1.00 69.81 210 THR A N 1
ATOM 1675 C CA . THR A 1 210 ? -1.760 16.797 23.330 1.00 69.81 210 THR A CA 1
ATOM 1676 C C . THR A 1 210 ? -1.717 18.279 22.981 1.00 69.81 210 THR A C 1
ATOM 1678 O O . THR A 1 210 ? -2.494 18.745 22.155 1.00 69.81 210 THR A O 1
ATOM 1681 N N . ASP A 1 211 ? -0.875 19.056 23.663 1.00 62.84 211 ASP A N 1
ATOM 1682 C CA . ASP A 1 211 ? -0.699 20.470 23.318 1.00 62.84 211 ASP A CA 1
ATOM 1683 C C . ASP A 1 211 ? -0.245 20.488 21.842 1.00 62.84 211 ASP A C 1
ATOM 1685 O O . ASP A 1 211 ? 0.707 19.780 21.533 1.00 62.84 211 ASP A O 1
ATOM 1689 N N . ASN A 1 212 ? -0.988 21.159 20.941 1.00 57.00 212 ASN A N 1
ATOM 1690 C CA . ASN A 1 212 ? -1.013 21.018 19.460 1.00 57.00 212 ASN A CA 1
ATOM 1691 C C . ASN A 1 212 ? 0.324 21.275 18.697 1.00 57.00 212 ASN A C 1
ATOM 1693 O O . ASN A 1 212 ? 0.335 21.764 17.568 1.00 57.00 212 ASN A O 1
ATOM 1697 N N . LEU A 1 213 ? 1.467 20.971 19.300 1.00 53.84 213 LEU A N 1
ATOM 1698 C CA . LEU A 1 213 ? 2.830 21.148 18.826 1.00 53.84 213 LEU A CA 1
ATOM 1699 C C . LEU A 1 213 ? 3.169 20.103 17.754 1.00 53.84 213 LEU A C 1
ATOM 1701 O O . LEU A 1 213 ? 3.734 19.061 18.056 1.00 53.84 213 LEU A O 1
ATOM 1705 N N . GLY A 1 214 ? 2.798 20.352 16.496 1.00 55.84 214 GLY A N 1
ATOM 1706 C CA . GLY A 1 214 ? 3.439 19.739 15.316 1.00 55.84 214 GLY A CA 1
ATOM 1707 C C . GLY A 1 214 ? 3.446 18.202 15.217 1.00 55.84 214 GLY A C 1
ATOM 1708 O O . GLY A 1 214 ? 4.202 17.641 14.428 1.00 55.84 214 GLY A O 1
ATOM 1709 N N . LEU A 1 215 ? 2.624 17.495 15.994 1.00 74.56 215 LEU A N 1
ATOM 1710 C CA . LEU A 1 215 ? 2.619 16.032 16.092 1.00 74.56 215 LEU A CA 1
ATOM 1711 C C . LEU A 1 215 ? 1.709 15.376 15.029 1.00 74.56 215 LEU A C 1
ATOM 1713 O O . LEU A 1 215 ? 0.885 14.514 15.343 1.00 74.56 215 LEU A O 1
ATOM 1717 N N . GLU A 1 216 ? 1.858 15.752 13.755 1.00 78.31 216 GLU A N 1
ATOM 1718 C CA . GLU A 1 216 ? 1.076 15.185 12.636 1.00 78.31 216 GLU A CA 1
ATOM 1719 C C . GLU A 1 216 ? 1.209 13.653 12.551 1.00 78.31 216 GLU A C 1
ATOM 1721 O O . GLU A 1 216 ? 0.234 12.929 12.314 1.00 78.31 216 GLU A O 1
ATOM 1726 N N . CYS A 1 217 ? 2.411 13.139 12.830 1.00 79.56 217 CYS A N 1
ATOM 1727 C CA . CYS A 1 217 ? 2.686 11.707 12.907 1.00 79.56 217 CYS A CA 1
ATOM 1728 C C . CYS A 1 217 ? 1.860 11.033 14.016 1.00 79.56 217 CYS A C 1
ATOM 1730 O O . CYS A 1 217 ? 1.285 9.968 13.799 1.00 79.56 217 CYS A O 1
ATOM 1732 N N . LEU A 1 218 ? 1.745 11.661 15.193 1.00 81.88 218 LEU A N 1
ATOM 1733 C CA . LEU A 1 218 ? 0.970 11.112 16.309 1.00 81.88 218 LEU A CA 1
ATOM 1734 C C . LEU A 1 218 ? -0.522 11.083 15.983 1.00 81.88 218 LEU A C 1
ATOM 1736 O O . LEU A 1 218 ? -1.167 10.067 16.234 1.00 81.88 218 LEU A O 1
ATOM 1740 N N . TRP A 1 219 ? -1.060 12.158 15.394 1.00 86.69 219 TRP A N 1
ATOM 1741 C CA . TRP A 1 219 ? -2.454 12.180 14.943 1.00 86.69 219 TRP A CA 1
ATOM 1742 C C . TRP A 1 219 ? -2.735 11.041 13.967 1.00 86.69 219 TRP A C 1
ATOM 1744 O O . TRP A 1 219 ? -3.702 10.302 14.141 1.00 86.69 219 TRP A O 1
ATOM 1754 N N . THR A 1 220 ? -1.852 10.852 12.985 1.00 88.69 220 THR A N 1
ATOM 1755 C CA . THR A 1 220 ? -1.978 9.793 11.977 1.00 88.69 220 THR A CA 1
ATOM 1756 C C . THR A 1 220 ? -2.035 8.408 12.628 1.00 88.69 220 THR A C 1
ATOM 1758 O O . THR A 1 220 ? -2.918 7.601 12.319 1.00 88.69 220 THR A O 1
ATOM 1761 N N . ILE A 1 221 ? -1.160 8.134 13.597 1.00 87.06 221 ILE A N 1
ATOM 1762 C CA . ILE A 1 221 ? -1.171 6.863 14.334 1.00 87.06 221 ILE A CA 1
ATOM 1763 C C . ILE A 1 221 ? -2.464 6.712 15.146 1.00 87.06 221 ILE A C 1
ATOM 1765 O O . ILE A 1 221 ? -3.127 5.676 15.069 1.00 87.06 221 ILE A O 1
ATOM 1769 N N . LEU A 1 222 ? -2.840 7.740 15.910 1.00 89.31 222 LEU A N 1
ATOM 1770 C CA . LEU A 1 222 ? -4.018 7.730 16.777 1.00 89.31 222 LEU A CA 1
ATOM 1771 C C . LEU A 1 222 ? -5.314 7.527 15.992 1.00 89.31 222 LEU A C 1
ATOM 1773 O O . LEU A 1 222 ? -6.106 6.644 16.327 1.00 89.31 222 LEU A O 1
ATOM 1777 N N . ALA A 1 223 ? -5.514 8.314 14.936 1.00 92.25 223 ALA A N 1
ATOM 1778 C CA . ALA A 1 223 ? -6.699 8.263 14.096 1.00 92.25 223 ALA A CA 1
ATOM 1779 C C . ALA A 1 223 ? -6.827 6.897 13.408 1.00 92.25 223 ALA A C 1
ATOM 1781 O O . ALA A 1 223 ? -7.894 6.283 13.433 1.00 92.25 223 ALA A O 1
ATOM 1782 N N . THR A 1 224 ? -5.731 6.361 12.863 1.00 93.38 224 THR A N 1
ATOM 1783 C CA . THR A 1 224 ? -5.773 5.065 12.171 1.00 93.38 224 THR A CA 1
ATOM 1784 C C . THR A 1 224 ? -5.987 3.886 13.126 1.00 93.38 224 THR A C 1
ATOM 1786 O O . THR A 1 224 ? -6.743 2.967 12.800 1.00 93.38 224 THR A O 1
ATOM 1789 N N . GLU A 1 225 ? -5.407 3.907 14.332 1.00 93.31 225 GLU A N 1
ATOM 1790 C CA . GLU A 1 225 ? -5.686 2.905 15.374 1.00 93.31 225 GLU A CA 1
ATOM 1791 C C . GLU A 1 225 ? -7.124 3.009 15.907 1.00 93.31 225 GLU A C 1
ATOM 1793 O O . GLU A 1 225 ? -7.754 1.977 16.162 1.00 93.31 225 GLU A O 1
ATOM 1798 N N . ALA A 1 226 ? -7.672 4.223 16.025 1.00 95.19 226 ALA A N 1
ATOM 1799 C CA . ALA A 1 226 ? -9.067 4.448 16.397 1.00 95.19 226 ALA A CA 1
ATOM 1800 C C . ALA A 1 226 ? -10.025 3.860 15.352 1.00 95.19 226 ALA A C 1
ATOM 1802 O O . ALA A 1 226 ? -10.886 3.050 15.700 1.00 95.19 226 ALA A O 1
ATOM 1803 N N . MET A 1 227 ? -9.826 4.175 14.067 1.00 95.38 227 MET A N 1
ATOM 1804 C CA . MET A 1 227 ? -10.620 3.618 12.963 1.00 95.38 227 MET A CA 1
ATOM 1805 C C . MET A 1 227 ? -10.551 2.089 12.929 1.00 95.38 227 MET A C 1
ATOM 1807 O O . MET A 1 227 ? -11.570 1.407 12.794 1.00 95.38 227 MET A O 1
ATOM 1811 N N . TYR A 1 228 ? -9.353 1.526 13.101 1.00 95.44 228 TYR A N 1
ATOM 1812 C CA . TYR A 1 228 ? -9.187 0.079 13.150 1.00 95.44 228 TYR A CA 1
ATOM 1813 C C . TYR A 1 228 ? -9.881 -0.545 14.370 1.00 95.44 228 TYR A C 1
ATOM 1815 O O . TYR A 1 228 ? -10.436 -1.645 14.285 1.00 95.44 228 TYR A O 1
ATOM 1823 N N . LEU A 1 229 ? -9.887 0.137 15.520 1.00 95.62 229 LEU A N 1
ATOM 1824 C CA . LEU A 1 229 ? -10.628 -0.306 16.696 1.00 95.62 229 LEU A CA 1
ATOM 1825 C C . LEU A 1 229 ? -12.141 -0.275 16.464 1.00 95.62 229 LEU A C 1
ATOM 1827 O O . LEU A 1 229 ? -12.783 -1.279 16.768 1.00 95.62 229 LEU A O 1
ATOM 1831 N N . VAL A 1 230 ? -12.689 0.795 15.881 1.00 95.69 230 VAL A N 1
ATOM 1832 C CA . VAL A 1 230 ? -14.110 0.881 15.495 1.00 95.69 230 VAL A CA 1
ATOM 1833 C C . VAL A 1 230 ? -14.498 -0.310 14.620 1.00 95.69 230 VAL A C 1
ATOM 1835 O O . VAL A 1 230 ? -15.444 -1.030 14.939 1.00 95.69 230 VAL A O 1
ATOM 1838 N N . TRP A 1 231 ? -13.711 -0.596 13.582 1.00 94.75 231 TRP A N 1
ATOM 1839 C CA . TRP A 1 231 ? -13.943 -1.750 12.712 1.00 94.75 231 TRP A CA 1
ATOM 1840 C C . TRP A 1 231 ? -13.927 -3.089 13.466 1.00 94.75 231 TRP A C 1
ATOM 1842 O O . TRP A 1 231 ? -14.805 -3.930 13.261 1.00 94.75 231 TRP A O 1
ATOM 1852 N N . LYS A 1 232 ? -12.970 -3.302 14.380 1.00 93.88 232 LYS A N 1
ATOM 1853 C CA . LYS A 1 232 ? -12.929 -4.520 15.213 1.00 93.88 232 LYS A CA 1
ATOM 1854 C C . LYS A 1 232 ? -14.153 -4.642 16.117 1.00 93.88 232 LYS A C 1
ATOM 1856 O O . LYS A 1 232 ? -14.656 -5.751 16.294 1.00 93.88 232 LYS A O 1
ATOM 1861 N N . LEU A 1 233 ? -14.602 -3.535 16.715 1.00 93.56 233 LEU A N 1
ATOM 1862 C CA . LEU A 1 233 ? -15.820 -3.518 17.523 1.00 93.56 233 LEU A CA 1
ATOM 1863 C C . LEU A 1 233 ? -17.015 -3.907 16.654 1.00 93.56 233 LEU A C 1
ATOM 1865 O O . LEU A 1 233 ? -17.753 -4.809 17.037 1.00 93.56 233 LEU A O 1
ATOM 1869 N N . GLN A 1 234 ? -17.143 -3.333 15.458 1.00 91.44 234 GLN A N 1
ATOM 1870 C CA . GLN A 1 234 ? -18.226 -3.675 14.541 1.00 91.44 234 GLN A CA 1
ATOM 1871 C C . GLN A 1 234 ? -18.209 -5.155 14.145 1.00 91.44 234 GLN A C 1
ATOM 1873 O O . GLN A 1 234 ? -19.219 -5.837 14.311 1.00 91.44 234 GLN A O 1
ATOM 1878 N N . CYS A 1 235 ? -17.058 -5.686 13.718 1.00 89.81 235 CYS A N 1
ATOM 1879 C CA . CYS A 1 235 ? -16.910 -7.112 13.412 1.00 89.81 235 CYS A CA 1
ATOM 1880 C C . CYS A 1 235 ? -17.343 -7.986 14.590 1.00 89.81 235 CYS A C 1
ATOM 1882 O O . CYS A 1 235 ? -18.119 -8.923 14.421 1.00 89.81 235 CYS A O 1
ATOM 1884 N N . LYS A 1 236 ? -16.859 -7.677 15.798 1.00 91.75 236 LYS A N 1
ATOM 1885 C CA . LYS A 1 236 ? -17.179 -8.467 16.987 1.00 91.75 236 LYS A CA 1
ATOM 1886 C C . LYS A 1 236 ? -18.662 -8.380 17.341 1.00 91.75 236 LYS A C 1
ATOM 1888 O O . LYS A 1 236 ? -19.254 -9.396 17.679 1.00 91.75 236 LYS A O 1
ATOM 1893 N N . ARG A 1 237 ? -19.269 -7.201 17.214 1.00 89.56 237 ARG A N 1
ATOM 1894 C CA . ARG A 1 237 ? -20.701 -6.995 17.441 1.00 89.56 237 ARG A CA 1
ATOM 1895 C C . ARG A 1 237 ? -21.552 -7.832 16.490 1.00 89.56 237 ARG A C 1
ATOM 1897 O O . ARG A 1 237 ? -22.438 -8.544 16.942 1.00 89.56 237 ARG A O 1
ATOM 1904 N N . VAL A 1 238 ? -21.267 -7.745 15.193 1.00 85.94 238 VAL A N 1
ATOM 1905 C CA . VAL A 1 238 ? -22.064 -8.395 14.143 1.00 85.94 238 VAL A CA 1
ATOM 1906 C C . VAL A 1 238 ? -21.855 -9.910 14.114 1.00 85.94 238 VAL A C 1
ATOM 1908 O O . VAL A 1 238 ? -22.811 -10.638 13.878 1.00 85.94 238 VAL A O 1
ATOM 1911 N N . ILE A 1 239 ? -20.628 -10.387 14.346 1.00 85.62 239 ILE A N 1
ATOM 1912 C CA . ILE A 1 239 ? -20.267 -11.804 14.168 1.00 85.62 239 ILE A CA 1
ATOM 1913 C C . ILE A 1 239 ? -20.362 -12.600 15.473 1.00 85.62 239 ILE A C 1
ATOM 1915 O O . ILE A 1 239 ? -20.692 -13.778 15.435 1.00 85.62 239 ILE A O 1
ATOM 1919 N N . GLN A 1 240 ? -20.012 -11.999 16.615 1.00 87.06 240 GLN A N 1
ATOM 1920 C CA . GLN A 1 240 ? -19.840 -12.730 17.881 1.00 87.06 240 GLN A CA 1
ATOM 1921 C C . GLN A 1 240 ? -20.826 -12.319 18.974 1.00 87.06 240 GLN A C 1
ATOM 1923 O O . GLN A 1 240 ? -20.946 -13.043 19.953 1.00 87.06 240 GLN A O 1
ATOM 1928 N N . ASN A 1 241 ? -21.465 -11.154 18.858 1.00 86.50 241 ASN A N 1
ATOM 1929 C CA . ASN A 1 241 ? -22.302 -10.585 19.918 1.00 86.50 241 ASN A CA 1
ATOM 1930 C C . ASN A 1 241 ? -23.759 -10.393 19.479 1.00 86.50 241 ASN A C 1
ATOM 1932 O O . ASN A 1 241 ? -24.447 -9.555 20.049 1.00 86.50 241 ASN A O 1
ATOM 1936 N N . ASP A 1 242 ? -24.192 -11.064 18.408 1.00 84.38 242 ASP A N 1
ATOM 1937 C CA . ASP A 1 242 ? -25.555 -11.020 17.854 1.00 84.38 242 ASP A CA 1
ATOM 1938 C C . ASP A 1 242 ? -26.151 -9.613 17.636 1.00 84.38 242 ASP A C 1
ATOM 1940 O O . ASP A 1 242 ? -27.362 -9.427 17.515 1.00 84.38 242 ASP A O 1
ATOM 1944 N N . GLY A 1 243 ? -25.298 -8.596 17.496 1.00 82.62 243 GLY A N 1
ATOM 1945 C CA . GLY A 1 243 ? -25.699 -7.199 17.339 1.00 82.62 243 GLY A CA 1
ATOM 1946 C C . GLY A 1 243 ? -25.748 -6.377 18.631 1.00 82.62 243 GLY A C 1
ATOM 1947 O O . GLY A 1 243 ? -25.910 -5.161 18.529 1.00 82.62 243 GLY A O 1
ATOM 1948 N N . HIS A 1 244 ? -25.551 -6.982 19.805 1.00 86.81 244 HIS A N 1
ATOM 1949 C CA . HIS A 1 244 ? -25.539 -6.284 21.092 1.00 86.81 244 HIS A CA 1
ATOM 1950 C C . HIS A 1 244 ? -24.398 -5.264 21.183 1.00 86.81 244 HIS A C 1
ATOM 1952 O O . HIS A 1 244 ? -23.242 -5.549 20.844 1.00 86.81 244 HIS A O 1
ATOM 1958 N N . GLU A 1 245 ? -24.723 -4.063 21.657 1.00 89.31 245 GLU A N 1
ATOM 1959 C CA . GLU A 1 245 ? -23.747 -2.992 21.840 1.00 89.31 245 GLU A CA 1
ATOM 1960 C C . GLU A 1 245 ? -22.791 -3.272 23.006 1.00 89.31 245 GLU A C 1
ATOM 1962 O O . GLU A 1 245 ? -23.107 -3.998 23.948 1.00 89.31 245 GLU A O 1
ATOM 1967 N N . PHE A 1 246 ? -21.586 -2.705 22.923 1.00 92.00 246 PHE A N 1
ATOM 1968 C CA . PHE A 1 246 ? -20.603 -2.792 24.000 1.00 92.00 246 PHE A CA 1
ATOM 1969 C C . PHE A 1 246 ? -20.834 -1.674 25.010 1.00 92.00 246 PHE A C 1
ATOM 1971 O O . PHE A 1 246 ? -21.053 -0.526 24.626 1.00 92.00 246 PHE A O 1
ATOM 1978 N N . SER A 1 247 ? -20.675 -1.988 26.294 1.00 93.12 247 SER A N 1
ATOM 1979 C CA . SER A 1 247 ? -20.691 -0.966 27.340 1.00 93.12 247 SER A CA 1
ATOM 1980 C C . SER A 1 247 ? -19.541 0.034 27.166 1.00 93.12 247 SER A C 1
ATOM 1982 O O . SER A 1 247 ? -18.446 -0.317 26.709 1.00 93.12 247 SER A O 1
ATOM 1984 N N . ALA A 1 248 ? -19.753 1.280 27.595 1.00 91.25 248 ALA A N 1
ATOM 1985 C CA . ALA A 1 248 ? -18.722 2.318 27.540 1.00 91.25 248 ALA A CA 1
ATOM 1986 C C . ALA A 1 248 ? -17.431 1.910 28.281 1.00 91.25 248 ALA A C 1
ATOM 1988 O O . ALA A 1 248 ? -16.333 2.119 27.765 1.00 91.25 248 ALA A O 1
ATOM 1989 N N . ALA A 1 249 ? -17.552 1.248 29.437 1.00 89.56 249 ALA A N 1
ATOM 1990 C CA . ALA A 1 249 ? -16.411 0.769 30.221 1.00 89.56 249 ALA A CA 1
ATOM 1991 C C . ALA A 1 249 ? -15.583 -0.296 29.476 1.00 89.56 249 ALA A C 1
ATOM 1993 O O . ALA A 1 249 ? -14.346 -0.292 29.516 1.00 89.56 249 ALA A O 1
ATOM 1994 N N . GLU A 1 250 ? -16.249 -1.200 28.752 1.00 93.38 250 GLU A N 1
ATOM 1995 C CA . GLU A 1 250 ? -15.568 -2.204 27.938 1.00 93.38 250 GLU A CA 1
ATOM 1996 C C . GLU A 1 250 ? -14.830 -1.560 26.758 1.00 93.38 250 GLU A C 1
ATOM 1998 O O . GLU A 1 250 ? -13.664 -1.883 26.498 1.00 93.38 250 GLU A O 1
ATOM 2003 N N . VAL A 1 251 ? -15.478 -0.620 26.065 1.00 94.12 251 VAL A N 1
ATOM 2004 C CA . VAL A 1 251 ? -14.871 0.128 24.953 1.00 94.12 251 VAL A CA 1
ATOM 2005 C C . VAL A 1 251 ? -13.653 0.909 25.438 1.00 94.12 251 VAL A C 1
ATOM 2007 O O . VAL A 1 251 ? -12.587 0.814 24.829 1.00 94.12 251 VAL A O 1
ATOM 2010 N N . GLN A 1 252 ? -13.770 1.594 26.574 1.00 89.88 252 GLN A N 1
ATOM 2011 C CA . GLN A 1 252 ? -12.679 2.334 27.202 1.00 89.88 252 GLN A CA 1
ATOM 2012 C C . GLN A 1 252 ? -11.501 1.421 27.572 1.00 89.88 252 GLN A C 1
ATOM 2014 O O . GLN A 1 252 ? -10.344 1.741 27.295 1.00 89.88 252 GLN A O 1
ATOM 2019 N N . THR A 1 253 ? -11.774 0.236 28.121 1.00 90.38 253 THR A N 1
ATOM 2020 C CA . THR A 1 253 ? -10.729 -0.750 28.437 1.00 90.38 253 THR A CA 1
ATOM 2021 C C . THR A 1 253 ? -9.992 -1.215 27.176 1.00 90.38 253 THR A C 1
ATOM 2023 O O . THR A 1 253 ? -8.759 -1.292 27.158 1.00 90.38 253 THR A O 1
ATOM 2026 N N . ARG A 1 254 ? -10.727 -1.492 26.090 1.00 93.06 254 ARG A N 1
ATOM 2027 C CA . ARG A 1 254 ? -10.150 -1.892 24.794 1.00 93.06 254 ARG A CA 1
ATOM 2028 C C . ARG A 1 254 ? -9.369 -0.757 24.128 1.00 93.06 254 ARG A C 1
ATOM 2030 O O . ARG A 1 254 ? -8.324 -1.021 23.526 1.00 93.06 254 ARG A O 1
ATOM 2037 N N . TRP A 1 255 ? -9.848 0.481 24.252 1.00 91.06 255 TRP A N 1
ATOM 2038 C CA . TRP A 1 255 ? -9.151 1.689 23.814 1.00 91.06 255 TRP A CA 1
ATOM 2039 C C . TRP A 1 255 ? -7.792 1.803 24.502 1.00 91.06 255 TRP A C 1
ATOM 2041 O O . TRP A 1 255 ? -6.768 1.789 23.822 1.00 91.06 255 TRP A O 1
ATOM 2051 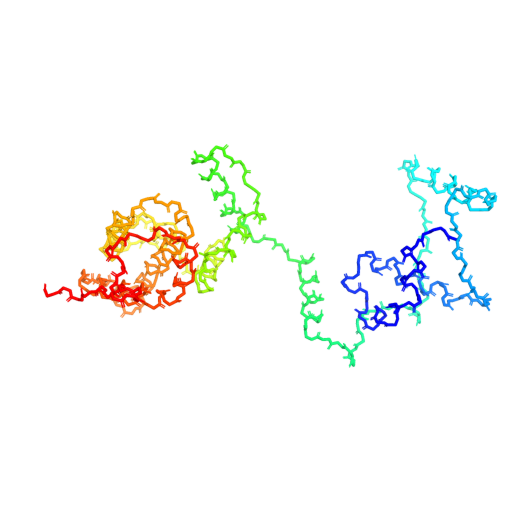N N . TYR A 1 256 ? -7.758 1.789 25.838 1.00 84.94 256 TYR A N 1
ATOM 2052 C CA . TYR A 1 256 ? -6.502 1.895 26.583 1.00 84.94 256 TYR A CA 1
ATOM 2053 C C . TYR A 1 256 ? -5.548 0.741 26.305 1.00 84.94 256 TYR A C 1
ATOM 2055 O O . TYR A 1 256 ? -4.359 0.970 26.128 1.00 84.94 256 TYR A O 1
ATOM 2063 N N . SER A 1 257 ? -6.044 -0.493 26.190 1.00 86.25 257 SER A N 1
ATOM 2064 C CA . SER A 1 257 ? -5.200 -1.626 25.796 1.00 86.25 257 SER A CA 1
ATOM 2065 C C . SER A 1 257 ? -4.580 -1.432 24.405 1.00 86.25 257 SER A C 1
ATOM 2067 O O . SER A 1 257 ? -3.412 -1.764 24.198 1.00 86.25 257 SER A O 1
ATOM 2069 N N . THR A 1 258 ? -5.339 -0.867 23.460 1.00 87.31 258 THR A N 1
ATOM 2070 C CA . THR A 1 258 ? -4.850 -0.582 22.105 1.00 87.31 258 THR A CA 1
ATOM 2071 C C . THR A 1 258 ? -3.795 0.520 22.134 1.00 87.31 258 THR A C 1
ATOM 2073 O O . THR A 1 258 ? -2.701 0.295 21.626 1.00 87.31 258 THR A O 1
ATOM 2076 N N . MET A 1 259 ? -4.080 1.653 22.780 1.00 84.50 259 MET A N 1
ATOM 2077 C CA . MET A 1 259 ? -3.150 2.784 22.870 1.00 84.50 259 MET A CA 1
ATOM 2078 C C . MET A 1 259 ? -1.877 2.407 23.633 1.00 84.50 259 MET A C 1
ATOM 2080 O O . MET A 1 259 ? -0.779 2.617 23.125 1.00 84.50 259 MET A O 1
ATOM 2084 N N . ASN A 1 260 ? -2.003 1.732 24.782 1.00 78.19 260 ASN A N 1
ATOM 2085 C CA . ASN A 1 260 ? -0.856 1.347 25.605 1.00 78.19 260 ASN A CA 1
ATOM 2086 C C . ASN A 1 260 ? 0.102 0.397 24.885 1.00 78.19 260 ASN A C 1
ATOM 2088 O O . ASN A 1 260 ? 1.314 0.497 25.049 1.00 78.19 260 ASN A O 1
ATOM 2092 N N . ARG A 1 261 ? -0.420 -0.509 24.050 1.00 77.25 261 ARG A N 1
ATOM 2093 C CA . ARG A 1 261 ? 0.426 -1.380 23.226 1.00 77.25 261 ARG A CA 1
ATOM 2094 C C . ARG A 1 261 ? 1.259 -0.581 22.224 1.00 77.25 261 ARG A C 1
ATOM 2096 O O . ARG A 1 261 ? 2.365 -0.995 21.892 1.00 77.25 261 ARG A O 1
ATOM 2103 N N . GLN A 1 262 ? 0.718 0.524 21.718 1.00 71.94 262 GLN A N 1
ATOM 2104 C CA . GLN A 1 262 ? 1.390 1.324 20.704 1.00 71.94 262 GLN A CA 1
ATOM 2105 C C . GLN A 1 262 ? 2.362 2.345 21.303 1.00 71.94 262 GLN A C 1
ATOM 2107 O O . GLN A 1 262 ? 3.305 2.703 20.612 1.00 71.94 262 GLN A O 1
ATOM 2112 N N . LEU A 1 263 ? 2.247 2.709 22.587 1.00 65.81 263 LEU A N 1
ATOM 2113 C CA . LEU A 1 263 ? 3.180 3.619 23.276 1.00 65.81 263 LEU A CA 1
ATOM 2114 C C . LEU A 1 263 ? 4.660 3.268 23.097 1.00 65.81 263 LEU A C 1
ATOM 2116 O O . LEU A 1 263 ? 5.479 4.160 22.921 1.00 65.81 263 LEU A O 1
ATOM 2120 N N . VAL A 1 264 ? 5.010 1.980 23.086 1.00 59.44 264 VAL A N 1
ATOM 2121 C CA . VAL A 1 264 ? 6.397 1.533 22.849 1.00 59.44 264 VAL A CA 1
ATOM 2122 C C . VAL A 1 264 ? 6.880 1.913 21.446 1.00 59.44 264 VAL A C 1
ATOM 2124 O O . VAL A 1 264 ? 8.046 2.222 21.241 1.00 59.44 264 VAL A O 1
ATOM 2127 N N . THR A 1 265 ? 5.964 1.933 20.479 1.00 58.12 265 THR A N 1
ATOM 2128 C CA . THR A 1 265 ? 6.220 2.401 19.110 1.00 58.12 265 THR A CA 1
ATOM 2129 C C . THR A 1 265 ? 6.261 3.930 19.047 1.00 58.12 265 THR A C 1
ATOM 2131 O O . THR A 1 265 ? 6.866 4.488 18.138 1.00 58.12 265 THR A O 1
ATOM 2134 N N . TRP A 1 266 ? 5.616 4.612 19.998 1.00 62.81 266 TRP A N 1
ATOM 2135 C CA . TRP A 1 266 ? 5.550 6.071 20.052 1.00 62.81 266 TRP A CA 1
ATOM 2136 C C . TRP A 1 266 ? 6.777 6.657 20.738 1.00 62.81 266 TRP A C 1
ATOM 2138 O O . TRP A 1 266 ? 7.158 7.757 20.378 1.00 62.81 266 TRP A O 1
ATOM 2148 N N . LEU A 1 267 ? 7.418 5.925 21.659 1.00 57.31 267 LEU A N 1
ATOM 2149 C CA . LEU A 1 267 ? 8.616 6.352 22.392 1.00 57.31 267 LEU A CA 1
ATOM 2150 C C . LEU A 1 267 ? 9.661 7.039 21.492 1.00 57.31 267 LEU A C 1
ATOM 2152 O O . LEU A 1 267 ? 9.950 8.194 21.763 1.00 57.31 267 LEU A O 1
ATOM 2156 N N . PRO A 1 268 ? 10.128 6.462 20.367 1.00 53.78 268 PRO A N 1
ATOM 2157 C CA . PRO A 1 268 ? 11.115 7.133 19.515 1.00 53.78 268 PRO A CA 1
ATOM 2158 C C . PRO A 1 268 ? 10.574 8.374 18.787 1.00 53.78 268 PRO A C 1
ATOM 2160 O O . PRO A 1 268 ? 11.310 9.328 18.567 1.00 53.78 268 PRO A O 1
ATOM 2163 N N . VAL A 1 269 ? 9.287 8.378 18.415 1.00 52.50 269 VAL A N 1
ATOM 2164 C CA . VAL A 1 269 ? 8.619 9.521 17.758 1.00 52.50 269 VAL A CA 1
ATOM 2165 C C . VAL A 1 269 ? 8.437 10.674 18.750 1.00 52.50 269 VAL A C 1
ATOM 2167 O O . VAL A 1 269 ? 8.636 11.834 18.406 1.00 52.50 269 VAL A O 1
ATOM 2170 N N . LEU A 1 270 ? 8.108 10.336 19.994 1.00 52.09 270 LEU A N 1
ATOM 2171 C CA . LEU A 1 270 ? 7.926 11.247 21.115 1.00 52.09 270 LEU A CA 1
ATOM 2172 C C . LEU A 1 270 ? 9.269 11.748 21.678 1.00 52.09 270 LEU A C 1
ATOM 2174 O O . LEU A 1 270 ? 9.347 12.898 22.075 1.00 52.09 270 LEU A O 1
ATOM 2178 N N . GLU A 1 271 ? 10.326 10.931 21.674 1.00 45.84 271 GLU A N 1
ATOM 2179 C CA . GLU A 1 271 ? 11.689 11.297 22.103 1.00 45.84 271 GLU A CA 1
ATOM 2180 C C . GLU A 1 271 ? 12.439 12.125 21.047 1.00 45.84 271 GLU A C 1
ATOM 2182 O O . GLU A 1 271 ? 13.274 12.954 21.396 1.00 45.84 271 GLU A O 1
ATOM 2187 N N . SER A 1 272 ? 12.130 11.945 19.756 1.00 45.25 272 SER A N 1
ATOM 2188 C CA . SER A 1 272 ? 12.669 12.786 18.673 1.00 45.25 272 SER A CA 1
ATOM 2189 C C . SER A 1 272 ? 12.083 14.202 18.638 1.00 45.25 272 SER A C 1
ATOM 2191 O O . SER A 1 272 ? 12.597 15.056 17.919 1.00 45.25 272 SER A O 1
ATOM 2193 N N . ASN A 1 273 ? 11.020 14.449 19.409 1.00 43.84 273 ASN A N 1
ATOM 2194 C CA . ASN A 1 273 ? 10.345 15.733 19.512 1.00 43.84 273 ASN A CA 1
ATOM 2195 C C . ASN A 1 273 ? 10.578 16.266 20.933 1.00 43.84 273 ASN A C 1
ATOM 2197 O O . ASN A 1 273 ? 9.982 15.781 21.889 1.00 43.84 273 ASN A O 1
ATOM 2201 N N . THR A 1 274 ? 11.479 17.235 21.097 1.00 43.97 274 THR A N 1
ATOM 2202 C CA . THR A 1 274 ? 11.929 17.746 22.410 1.00 43.97 274 THR A CA 1
ATOM 2203 C C . THR A 1 274 ? 10.835 18.421 23.251 1.00 43.97 274 THR A C 1
ATOM 2205 O O . THR A 1 274 ? 11.097 18.799 24.389 1.00 43.97 274 THR A O 1
ATOM 2208 N N . ASP A 1 275 ? 9.607 18.508 22.735 1.00 46.12 275 ASP A N 1
ATOM 2209 C CA . ASP A 1 275 ? 8.482 19.249 23.306 1.00 46.12 275 ASP A CA 1
ATOM 2210 C C . ASP A 1 275 ? 7.305 18.329 23.677 1.00 46.12 275 ASP A C 1
ATOM 2212 O O . ASP A 1 275 ? 6.160 18.518 23.258 1.00 46.12 275 ASP A O 1
ATOM 2216 N N . LEU A 1 276 ? 7.567 17.291 24.472 1.00 47.72 276 LEU A N 1
ATOM 2217 C CA . LEU A 1 276 ? 6.489 16.518 25.088 1.00 47.72 276 LEU A CA 1
ATOM 2218 C C . LEU A 1 276 ? 5.769 17.348 26.165 1.00 47.72 276 LEU A C 1
ATOM 2220 O O . LEU A 1 276 ? 6.434 17.933 27.024 1.00 47.72 276 LEU A O 1
ATOM 2224 N N . PRO A 1 277 ? 4.421 17.339 26.217 1.00 48.94 277 PRO A N 1
ATOM 2225 C CA . PRO A 1 277 ? 3.689 17.962 27.311 1.00 48.94 277 PRO A CA 1
ATOM 2226 C C . PRO A 1 277 ? 4.150 17.394 28.668 1.00 48.94 277 PRO A C 1
ATOM 2228 O O . PRO A 1 277 ? 4.155 16.169 28.827 1.00 48.94 277 PRO A O 1
ATOM 2231 N N . PRO A 1 278 ? 4.461 18.228 29.683 1.00 47.78 278 PRO A N 1
ATOM 2232 C CA . PRO A 1 278 ? 5.027 17.781 30.967 1.00 47.78 278 PRO A CA 1
ATOM 2233 C C . PRO A 1 278 ? 4.226 16.663 31.658 1.00 47.78 278 PRO A C 1
ATOM 2235 O O . PRO A 1 278 ? 4.782 15.786 32.306 1.00 47.78 278 PRO A O 1
ATOM 2238 N N . LYS A 1 279 ? 2.906 16.644 31.442 1.00 49.22 279 LYS A N 1
ATOM 2239 C CA . LYS A 1 279 ? 1.944 15.628 31.918 1.00 49.22 279 LYS A CA 1
ATOM 2240 C C . LYS A 1 279 ? 2.170 14.203 31.376 1.00 49.22 279 LYS A C 1
ATOM 2242 O O . LYS A 1 279 ? 1.549 13.276 31.886 1.00 49.22 279 LYS A O 1
ATOM 2247 N N . TRP A 1 280 ? 2.999 14.013 30.346 1.00 49.06 280 TRP A N 1
ATOM 2248 C CA . TRP A 1 280 ? 3.291 12.702 29.736 1.00 49.06 280 TRP A CA 1
ATOM 2249 C C . TRP A 1 280 ? 4.607 12.086 30.244 1.00 49.06 280 TRP A C 1
ATOM 2251 O O . TRP A 1 280 ? 4.896 10.918 29.969 1.00 49.06 280 TRP A O 1
ATOM 2261 N N . MET A 1 281 ? 5.393 12.848 31.008 1.00 43.31 281 MET A N 1
ATOM 2262 C CA . MET A 1 281 ? 6.696 12.455 31.542 1.00 43.31 281 MET A CA 1
ATOM 2263 C C . MET A 1 281 ? 6.576 12.246 33.055 1.00 43.31 281 MET A C 1
ATOM 2265 O O . MET A 1 281 ? 6.220 13.163 33.787 1.00 43.31 281 MET A O 1
ATOM 2269 N N . GLY A 1 282 ? 6.862 11.035 33.534 1.00 38.44 282 GLY A N 1
ATOM 2270 C CA . GLY A 1 282 ? 7.001 10.745 34.965 1.00 38.44 282 GLY A CA 1
ATOM 2271 C C . GLY A 1 282 ? 8.379 10.144 35.214 1.00 38.44 282 GLY A C 1
ATOM 2272 O O . GLY A 1 282 ? 8.741 9.197 34.521 1.00 38.44 282 GLY A O 1
ATOM 2273 N N . ASP A 1 283 ? 9.153 10.721 36.139 1.00 35.22 283 ASP A N 1
ATOM 2274 C CA . ASP A 1 283 ? 10.487 10.271 36.580 1.00 35.22 283 ASP A CA 1
ATOM 2275 C C . ASP A 1 283 ? 11.377 9.696 35.459 1.00 35.22 283 ASP A C 1
ATOM 2277 O O . ASP A 1 283 ? 11.857 8.562 35.516 1.00 35.22 283 ASP A O 1
ATOM 2281 N N . GLY A 1 284 ? 11.565 10.475 34.388 1.00 37.12 284 GLY A N 1
ATOM 2282 C CA . GLY A 1 284 ? 12.482 10.128 33.297 1.00 37.12 284 GLY A CA 1
ATOM 2283 C C . GLY A 1 284 ? 12.045 8.952 32.412 1.00 37.12 284 GLY A C 1
ATOM 2284 O O . GLY A 1 284 ? 12.866 8.426 31.665 1.00 37.12 284 GLY A O 1
ATOM 2285 N N . ARG A 1 285 ? 10.775 8.526 32.467 1.00 33.91 285 ARG A N 1
ATOM 2286 C CA . ARG A 1 285 ? 10.171 7.581 31.511 1.00 33.91 285 ARG A CA 1
ATOM 2287 C C . ARG A 1 285 ? 8.830 8.118 31.013 1.00 33.91 285 ARG A C 1
ATOM 2289 O O . ARG A 1 285 ? 8.068 8.711 31.781 1.00 33.91 285 ARG A O 1
ATOM 2296 N N . VAL A 1 286 ? 8.507 7.870 29.738 1.00 38.22 286 VAL A N 1
ATOM 2297 C CA . VAL A 1 286 ? 7.178 8.180 29.183 1.00 38.22 286 VAL A CA 1
ATOM 2298 C C . VAL A 1 286 ? 6.134 7.415 29.984 1.00 38.22 286 VAL A C 1
ATOM 2300 O O . VAL A 1 286 ? 5.981 6.197 29.882 1.00 38.22 286 VAL A O 1
ATOM 2303 N N . SER A 1 287 ? 5.431 8.157 30.828 1.00 39.59 287 SER A N 1
ATOM 2304 C CA . SER A 1 287 ? 4.431 7.645 31.744 1.00 39.59 287 SER A CA 1
ATOM 2305 C C . SER A 1 287 ? 3.069 7.910 31.140 1.00 39.59 287 SER A C 1
ATOM 2307 O O . SER A 1 287 ? 2.258 8.639 31.693 1.00 39.59 287 SER A O 1
ATOM 2309 N N . VAL A 1 288 ? 2.755 7.233 30.038 1.00 42.22 288 VAL A N 1
ATOM 2310 C CA . VAL A 1 288 ? 1.347 7.036 29.672 1.00 42.22 288 VAL A CA 1
ATOM 2311 C C . VAL A 1 288 ? 0.834 5.819 30.450 1.00 42.22 288 VAL A C 1
ATOM 2313 O O . VAL A 1 288 ? 0.301 4.850 29.920 1.00 42.22 288 VAL A O 1
ATOM 2316 N N . ASN A 1 289 ? 1.013 5.862 31.774 1.00 37.22 289 ASN A N 1
ATOM 2317 C CA . ASN A 1 289 ? 0.202 5.072 32.683 1.00 37.22 289 ASN A CA 1
ATOM 2318 C C . ASN A 1 289 ? -1.160 5.758 32.694 1.00 37.22 289 ASN A C 1
ATOM 2320 O O . ASN A 1 289 ? -1.459 6.568 33.573 1.00 37.22 289 ASN A O 1
ATOM 2324 N N . ILE A 1 290 ? -1.985 5.459 31.687 1.00 41.97 290 ILE A N 1
ATOM 2325 C CA . ILE A 1 290 ? -3.405 5.784 31.739 1.00 41.97 290 ILE A CA 1
ATOM 2326 C C . ILE A 1 290 ? -3.979 4.915 32.853 1.00 41.97 290 ILE A C 1
ATOM 2328 O O . ILE A 1 290 ? -4.393 3.775 32.630 1.00 41.97 290 ILE A O 1
ATOM 2332 N N . LYS A 1 291 ? -3.876 5.406 34.093 1.00 34.09 291 LYS A N 1
ATOM 2333 C CA . LYS A 1 291 ? -4.387 4.723 35.275 1.00 34.09 291 LYS A CA 1
ATOM 2334 C C . LYS A 1 291 ? -5.855 4.423 34.996 1.00 34.09 291 LYS A C 1
ATOM 2336 O O . LYS A 1 291 ? -6.611 5.327 34.642 1.00 34.09 291 LYS A O 1
ATOM 2341 N N . ARG A 1 292 ? -6.241 3.149 35.125 1.00 31.78 292 ARG A N 1
ATOM 2342 C CA . ARG A 1 292 ? -7.650 2.743 35.161 1.00 31.78 292 ARG A CA 1
ATOM 2343 C C . ARG A 1 292 ? -8.295 3.558 36.281 1.00 31.78 292 ARG A C 1
ATOM 2345 O O . ARG A 1 292 ? -8.000 3.310 37.448 1.00 31.78 292 ARG A O 1
ATOM 2352 N N . GLY A 1 293 ? -9.063 4.584 35.922 1.00 30.16 293 GLY A N 1
ATOM 2353 C CA . GLY A 1 293 ? -9.860 5.326 36.889 1.00 30.16 293 GLY A CA 1
ATOM 2354 C C . GLY A 1 293 ? -10.801 4.346 37.581 1.00 30.16 293 GLY A C 1
ATOM 2355 O O . GLY A 1 293 ? -11.406 3.512 36.903 1.00 30.16 293 GLY A O 1
ATOM 2356 N N . ARG A 1 294 ? -10.832 4.399 38.914 1.00 30.02 294 ARG A N 1
ATOM 2357 C CA . ARG A 1 294 ? -11.969 3.900 39.689 1.00 30.02 294 ARG A CA 1
ATOM 2358 C C . ARG A 1 294 ? -13.192 4.749 39.383 1.00 30.02 294 ARG A C 1
ATOM 2360 O O . ARG A 1 294 ? -12.989 5.959 39.133 1.00 30.02 294 ARG A O 1
#

Organism: Trametes coccinea (strain BRFM310) (NCBI:txid1353009)

pLDDT: mean 82.36, std 15.04, range [30.02, 95.69]

InterPro domains:
  IPR002156 Ribonuclease H domain [PF00075] (2-70)
  IPR002156 Ribonuclease H domain [PS50879] (1-71)
  IPR012337 Ribonuclease H-like superfamily [SSF53098] (1-73)
  IPR036397 Ribonuclease H superfamily [G3DSA:3.30.420.10] (1-81)

Secondary structure (DSSP, 8-state):
---HHHHHHHHHTHHHHHHTTTTTSTTHHHHHHHHHHHHT-SS--------TTSS-HHHHHHHHHHHHHHT-SS---------GGG---S--GGG--HHHHHHHHHHHHHHH-PPPHHHHHHHHHHHHHHHHHHS-PPPHHHHHHHTTSSS-HHHHHHHHHHHTT-S---TTPBPTTT-SB--HHIIIII---HHHHHHHHHHHHHHHTS--SS-HHHHHHHHHHHHHHHHHHHHHHHHHSTTPPPPHHHHHHHHHHHHHHHHHHHHHHHHSSS---GGGEETTEE--------